Protein AF-A0A3D5D807-F1 (afdb_monomer_lite)

Radius of gyration: 36.49 Å; chains: 1; bounding box: 75×70×123 Å

Structure (mmCIF, N/CA/C/O backbone):
data_AF-A0A3D5D807-F1
#
_entry.id   AF-A0A3D5D807-F1
#
loop_
_atom_site.group_PDB
_atom_site.id
_atom_site.type_symbol
_atom_site.label_atom_id
_atom_site.label_alt_id
_atom_site.label_comp_id
_atom_site.label_asym_id
_atom_site.label_entity_id
_atom_site.label_seq_id
_atom_site.pdbx_PDB_ins_code
_atom_site.Cartn_x
_atom_site.Cartn_y
_atom_site.Cartn_z
_atom_site.occupancy
_atom_site.B_iso_or_equiv
_atom_site.auth_seq_id
_atom_site.auth_comp_id
_atom_site.auth_asym_id
_atom_site.auth_atom_id
_atom_site.pdbx_PDB_model_num
ATOM 1 N N . MET A 1 1 ? 38.277 -20.143 82.913 1.00 59.22 1 MET A N 1
ATOM 2 C CA . MET A 1 1 ? 37.579 -19.064 83.654 1.00 59.22 1 MET A CA 1
ATOM 3 C C . MET A 1 1 ? 37.241 -17.858 82.780 1.00 59.22 1 MET A C 1
ATOM 5 O O . MET A 1 1 ? 36.087 -17.458 82.806 1.00 59.22 1 MET A O 1
ATOM 9 N N . VAL A 1 2 ? 38.166 -17.312 81.976 1.00 61.47 2 VAL A N 1
ATOM 10 C CA . VAL A 1 2 ? 37.894 -16.142 81.104 1.00 61.47 2 VAL A CA 1
ATOM 11 C C . VAL A 1 2 ? 36.736 -16.389 80.119 1.00 61.47 2 VAL A C 1
ATOM 13 O O . VAL A 1 2 ? 35.826 -15.571 80.038 1.00 61.47 2 VAL A O 1
ATOM 16 N N . ASP A 1 3 ? 36.668 -17.564 79.486 1.00 59.72 3 ASP A N 1
ATOM 17 C CA . ASP A 1 3 ? 35.564 -17.912 78.568 1.00 59.72 3 ASP A CA 1
ATOM 18 C C . ASP A 1 3 ? 34.206 -18.128 79.255 1.00 59.72 3 ASP A C 1
ATOM 20 O O . ASP A 1 3 ? 33.151 -17.968 78.638 1.00 59.72 3 ASP A O 1
ATOM 24 N N . GLN A 1 4 ? 34.205 -18.494 80.540 1.00 61.53 4 GLN A N 1
ATOM 25 C CA . GLN A 1 4 ? 32.978 -18.648 81.327 1.00 61.53 4 GLN A CA 1
ATOM 26 C C . GLN A 1 4 ? 32.452 -17.282 81.792 1.00 61.53 4 GLN A C 1
ATOM 28 O O . GLN A 1 4 ? 31.247 -17.052 81.723 1.00 61.53 4 GLN A O 1
ATOM 33 N N . LEU A 1 5 ? 33.339 -16.347 82.155 1.00 61.09 5 LEU A N 1
ATOM 34 C CA . LEU A 1 5 ? 32.983 -14.970 82.521 1.00 61.09 5 LEU A CA 1
ATOM 35 C C . LEU A 1 5 ? 32.511 -14.158 81.299 1.00 61.09 5 LEU A C 1
ATOM 37 O O . LEU A 1 5 ? 31.445 -13.548 81.339 1.00 61.09 5 LEU A O 1
ATOM 41 N N . ALA A 1 6 ? 33.212 -14.274 80.164 1.00 68.38 6 ALA A N 1
ATOM 42 C CA . ALA A 1 6 ? 32.811 -13.668 78.890 1.00 68.38 6 ALA A CA 1
ATOM 43 C C . ALA A 1 6 ? 31.464 -14.211 78.369 1.00 68.38 6 ALA A C 1
ATOM 45 O O . ALA A 1 6 ? 30.710 -13.512 77.690 1.00 68.38 6 ALA A O 1
ATOM 46 N N . ASN A 1 7 ? 31.120 -15.464 78.689 1.00 69.38 7 ASN A N 1
ATOM 47 C CA . ASN A 1 7 ? 29.797 -16.013 78.404 1.00 69.38 7 ASN A CA 1
ATOM 48 C C . ASN A 1 7 ? 28.706 -15.373 79.280 1.00 69.38 7 ASN A C 1
ATOM 50 O O . ASN A 1 7 ? 27.635 -15.044 78.766 1.00 69.38 7 ASN A O 1
ATOM 54 N N . VAL A 1 8 ? 28.951 -15.172 80.574 1.00 73.06 8 VAL A N 1
ATOM 55 C CA . VAL A 1 8 ? 27.989 -14.514 81.475 1.00 73.06 8 VAL A CA 1
ATOM 56 C C . VAL A 1 8 ? 27.764 -13.053 81.063 1.00 73.06 8 VAL A C 1
ATOM 58 O O . VAL A 1 8 ? 26.615 -12.633 80.937 1.00 73.06 8 VAL A O 1
ATOM 61 N N . GLU A 1 9 ? 28.820 -12.318 80.708 1.00 74.06 9 GLU A N 1
ATOM 62 C CA . GLU A 1 9 ? 28.721 -10.931 80.219 1.00 74.06 9 GLU A CA 1
ATOM 63 C C . GLU A 1 9 ? 27.966 -10.799 78.880 1.00 74.06 9 GLU A C 1
ATOM 65 O O . GLU A 1 9 ? 27.368 -9.763 78.594 1.00 74.06 9 GLU A O 1
ATOM 70 N N . ARG A 1 10 ? 27.902 -11.867 78.069 1.00 79.50 10 ARG A N 1
ATOM 71 C CA . ARG A 1 10 ? 27.111 -11.922 76.820 1.00 79.50 10 ARG A CA 1
ATOM 72 C C . ARG A 1 10 ? 25.642 -12.316 77.019 1.00 79.50 10 ARG A C 1
ATOM 74 O O . ARG A 1 10 ? 24.890 -12.363 76.041 1.00 79.50 10 ARG A O 1
ATOM 81 N N . ALA A 1 11 ? 25.193 -12.610 78.241 1.00 80.44 11 ALA A N 1
ATOM 82 C CA . ALA A 1 11 ? 23.796 -12.965 78.512 1.00 80.44 11 ALA A CA 1
ATOM 83 C C . ALA A 1 11 ? 22.773 -11.903 78.037 1.00 80.44 11 ALA A C 1
ATOM 85 O O . ALA A 1 11 ? 21.795 -12.296 77.392 1.00 80.44 11 ALA A O 1
ATOM 86 N N . PRO A 1 12 ? 22.996 -10.583 78.219 1.00 84.38 12 PRO A N 1
ATOM 87 C CA . PRO A 1 12 ? 22.093 -9.550 77.704 1.00 84.38 12 PRO A CA 1
ATOM 88 C C . PRO A 1 12 ? 22.012 -9.549 76.173 1.00 84.38 12 PRO A C 1
ATOM 90 O O . PRO A 1 12 ? 20.925 -9.440 75.612 1.00 84.38 12 PRO A O 1
ATOM 93 N N . GLN A 1 13 ? 23.141 -9.746 75.481 1.00 84.94 13 GLN A N 1
ATOM 94 C CA . GLN A 1 13 ? 23.175 -9.843 74.017 1.00 84.94 13 GLN A CA 1
ATOM 95 C C . GLN A 1 13 ? 22.409 -11.067 73.507 1.00 84.94 13 GLN A C 1
ATOM 97 O O . GLN A 1 13 ? 21.688 -10.977 72.515 1.00 84.94 13 GLN A O 1
ATOM 102 N N . ARG A 1 14 ? 22.529 -12.214 74.190 1.00 85.38 14 ARG A N 1
ATOM 103 C CA . ARG A 1 14 ? 21.743 -13.413 73.865 1.00 85.38 14 ARG A CA 1
ATOM 104 C C . ARG A 1 14 ? 20.249 -13.178 74.076 1.00 85.38 14 ARG A C 1
ATOM 106 O O . ARG A 1 14 ? 19.472 -13.527 73.192 1.00 85.38 14 ARG A O 1
ATOM 113 N N . ARG A 1 15 ? 19.859 -12.528 75.179 1.00 87.38 15 ARG A N 1
ATOM 114 C CA . ARG A 1 15 ? 18.462 -12.154 75.443 1.00 87.38 15 ARG A CA 1
ATOM 115 C C . ARG A 1 15 ? 17.911 -11.234 74.351 1.00 87.38 15 ARG A C 1
ATOM 117 O O . ARG A 1 15 ? 16.878 -11.549 73.774 1.00 87.38 15 ARG A O 1
ATOM 124 N N . MET A 1 16 ? 18.651 -10.187 73.979 1.00 91.31 16 MET A N 1
ATOM 125 C CA . MET A 1 16 ? 18.266 -9.282 72.888 1.00 91.31 16 MET A CA 1
ATOM 126 C C . MET A 1 16 ? 18.148 -9.996 71.534 1.00 91.31 16 MET A C 1
ATOM 128 O O . MET A 1 16 ? 17.241 -9.691 70.769 1.00 91.31 16 MET A O 1
ATOM 132 N N . ARG A 1 17 ? 19.011 -10.975 71.222 1.00 89.19 17 ARG A N 1
ATOM 133 C CA . ARG A 1 17 ? 18.881 -11.782 69.990 1.00 89.19 17 ARG A CA 1
ATOM 134 C C . ARG A 1 17 ? 17.621 -12.646 69.990 1.00 89.19 17 ARG A C 1
ATOM 136 O O . ARG A 1 17 ? 16.979 -12.773 68.950 1.00 89.19 17 ARG A O 1
ATOM 143 N N . VAL A 1 18 ? 17.260 -13.227 71.136 1.00 91.06 18 VAL A N 1
ATOM 144 C CA . VAL A 1 18 ? 16.007 -13.984 71.292 1.00 91.06 18 VAL A CA 1
ATOM 145 C C . VAL A 1 18 ? 14.799 -13.057 71.144 1.00 91.06 18 VAL A C 1
ATOM 147 O O . VAL A 1 18 ? 13.885 -13.379 70.390 1.00 91.06 18 VAL A O 1
ATOM 150 N N . GLU A 1 19 ? 14.819 -11.883 71.780 1.00 93.19 19 GLU A N 1
ATOM 151 C CA . GLU A 1 19 ? 13.776 -10.856 71.637 1.00 93.19 19 GLU A CA 1
ATOM 152 C C . GLU A 1 19 ? 13.653 -10.369 70.185 1.00 93.19 19 GLU A C 1
ATOM 154 O O . GLU A 1 19 ? 12.549 -10.288 69.653 1.00 93.19 19 GLU A O 1
ATOM 159 N N . GLN A 1 20 ? 14.771 -10.120 69.498 1.00 92.00 20 GLN A N 1
ATOM 160 C CA . GLN A 1 20 ? 14.786 -9.723 68.089 1.00 92.00 20 GLN A CA 1
ATOM 161 C C . GLN A 1 20 ? 14.207 -10.819 67.185 1.00 92.00 20 GLN A C 1
ATOM 163 O O . GLN A 1 20 ? 13.430 -10.520 66.276 1.00 92.00 20 GLN A O 1
ATOM 168 N N . ALA A 1 21 ? 14.554 -12.086 67.428 1.00 93.19 21 ALA A N 1
ATOM 169 C CA . ALA A 1 21 ? 13.979 -13.213 66.702 1.00 93.19 21 ALA A CA 1
ATOM 170 C C . ALA A 1 21 ? 12.464 -13.324 66.946 1.00 93.19 21 ALA A C 1
ATOM 172 O O . ALA A 1 21 ? 11.704 -13.571 66.008 1.00 93.19 21 ALA A O 1
ATOM 173 N N . ASP A 1 22 ? 12.010 -13.089 68.179 1.00 95.69 22 ASP A N 1
ATOM 174 C CA . ASP A 1 22 ? 10.591 -13.099 68.526 1.00 95.69 22 ASP A CA 1
ATOM 175 C C . ASP A 1 22 ? 9.813 -11.951 67.869 1.00 95.69 22 ASP A C 1
ATOM 177 O O . ASP A 1 22 ? 8.791 -12.181 67.217 1.00 95.69 22 ASP A O 1
ATOM 181 N N . LEU A 1 23 ? 10.344 -10.727 67.939 1.00 95.25 23 LEU A N 1
ATOM 182 C CA . LEU A 1 23 ? 9.797 -9.554 67.257 1.00 95.25 23 LEU A CA 1
ATOM 183 C C . LEU A 1 23 ? 9.766 -9.748 65.739 1.00 95.25 23 LEU A C 1
ATOM 185 O O . LEU A 1 23 ? 8.775 -9.393 65.104 1.00 95.25 23 LEU A O 1
ATOM 189 N N . LYS A 1 24 ? 10.794 -10.366 65.142 1.00 95.81 24 LYS A N 1
ATOM 190 C CA . LYS A 1 24 ? 10.815 -10.676 63.704 1.00 95.81 24 LYS A CA 1
ATOM 191 C C . LYS A 1 24 ? 9.720 -11.676 63.325 1.00 95.81 24 LYS A C 1
ATOM 193 O O . LYS A 1 24 ? 9.056 -11.480 62.305 1.00 95.81 24 LYS A O 1
ATOM 198 N N . ARG A 1 25 ? 9.485 -12.713 64.140 1.00 95.88 25 ARG A N 1
ATOM 199 C CA . ARG A 1 25 ? 8.376 -13.665 63.934 1.00 95.88 25 ARG A CA 1
ATOM 200 C C . ARG A 1 25 ? 7.017 -12.973 64.037 1.00 95.88 25 ARG A C 1
ATOM 202 O O . ARG A 1 25 ? 6.203 -13.131 63.131 1.00 95.88 25 ARG A O 1
ATOM 209 N N . LYS A 1 26 ? 6.805 -12.146 65.068 1.00 96.62 26 LYS A N 1
ATOM 210 C CA . LYS A 1 26 ? 5.585 -11.333 65.232 1.00 96.62 26 LYS A CA 1
ATOM 211 C C . LYS A 1 26 ? 5.360 -10.400 64.044 1.00 96.62 26 LYS A C 1
ATOM 213 O O . LYS A 1 26 ? 4.275 -10.388 63.477 1.00 96.62 26 LYS A O 1
ATOM 218 N N . ASN A 1 27 ? 6.394 -9.679 63.615 1.00 96.50 27 ASN A N 1
ATOM 219 C CA . ASN A 1 27 ? 6.306 -8.768 62.476 1.00 96.50 27 ASN A CA 1
ATOM 220 C C . ASN A 1 27 ? 5.980 -9.505 61.166 1.00 96.50 27 ASN A C 1
ATOM 222 O O . ASN A 1 27 ? 5.162 -9.041 60.375 1.00 96.50 27 ASN A O 1
ATOM 226 N N . THR A 1 28 ? 6.567 -10.688 60.958 1.00 97.38 28 THR A N 1
ATOM 227 C CA . THR A 1 28 ? 6.254 -11.548 59.804 1.00 97.38 28 THR A CA 1
ATOM 228 C C . THR A 1 28 ? 4.792 -12.004 59.839 1.00 97.38 28 THR A C 1
ATOM 230 O O . THR A 1 28 ? 4.095 -11.903 58.831 1.00 97.38 28 THR A O 1
ATOM 233 N N . ALA A 1 29 ? 4.299 -12.440 61.004 1.00 96.88 29 ALA A N 1
ATOM 234 C CA . ALA A 1 29 ? 2.905 -12.843 61.183 1.00 96.88 29 ALA A CA 1
ATOM 235 C C . ALA A 1 29 ? 1.929 -11.679 60.934 1.00 96.88 29 ALA A C 1
ATOM 237 O O . ALA A 1 29 ? 0.959 -11.846 60.196 1.00 96.88 29 ALA A O 1
ATOM 238 N N . TYR A 1 30 ? 2.210 -10.484 61.467 1.00 97.81 30 TYR A N 1
ATOM 239 C CA . TYR A 1 30 ? 1.391 -9.292 61.223 1.00 97.81 30 TYR A CA 1
ATOM 240 C C . TYR A 1 30 ? 1.432 -8.827 59.767 1.00 97.81 30 TYR A C 1
ATOM 242 O O . TYR A 1 30 ? 0.402 -8.425 59.232 1.00 97.81 30 TYR A O 1
ATOM 250 N N . THR A 1 31 ? 2.584 -8.922 59.098 1.00 97.69 31 THR A N 1
ATOM 251 C CA . THR A 1 31 ? 2.699 -8.599 57.667 1.00 97.69 31 THR A CA 1
ATOM 252 C C . THR A 1 31 ? 1.845 -9.546 56.826 1.00 97.69 31 THR A C 1
ATOM 254 O O . THR A 1 31 ? 1.119 -9.093 55.941 1.00 97.69 31 THR A O 1
ATOM 257 N N . ARG A 1 32 ? 1.860 -10.848 57.144 1.00 97.62 32 ARG A N 1
ATOM 258 C CA . ARG A 1 32 ? 0.996 -11.834 56.486 1.00 97.62 32 ARG A CA 1
ATOM 259 C C . ARG A 1 32 ? -0.482 -11.541 56.739 1.00 97.62 32 ARG A C 1
ATOM 261 O O . ARG A 1 32 ? -1.236 -11.440 55.781 1.00 97.62 32 ARG A O 1
ATOM 268 N N . LEU A 1 33 ? -0.881 -11.331 57.996 1.00 97.81 33 LEU A N 1
ATOM 269 C CA . LEU A 1 33 ? -2.266 -10.999 58.346 1.00 97.81 33 LEU A CA 1
ATOM 270 C C . LEU A 1 33 ? -2.748 -9.735 57.622 1.00 97.81 33 LEU A C 1
ATOM 272 O O . LEU A 1 33 ? -3.850 -9.717 57.088 1.00 97.81 33 LEU A O 1
ATOM 276 N N . LYS A 1 34 ? -1.911 -8.692 57.550 1.00 98.00 34 LYS A N 1
ATOM 277 C CA . LYS A 1 34 ? -2.218 -7.465 56.806 1.00 98.00 34 LYS A CA 1
ATOM 278 C C . LYS A 1 34 ? -2.458 -7.745 55.321 1.00 98.00 34 LYS A C 1
ATOM 280 O O . LYS A 1 34 ? -3.380 -7.174 54.748 1.00 98.00 34 LYS A O 1
ATOM 285 N N . SER A 1 35 ? -1.652 -8.611 54.706 1.00 98.06 35 SER A N 1
ATOM 286 C CA . SER A 1 35 ? -1.837 -9.011 53.307 1.00 98.06 35 SER A CA 1
ATOM 287 C C . SER A 1 35 ? -3.175 -9.722 53.095 1.00 98.06 35 SER A C 1
ATOM 289 O O . SER A 1 35 ? -3.922 -9.339 52.202 1.00 98.06 35 SER A O 1
ATOM 291 N N . GLU A 1 36 ? -3.506 -10.700 53.942 1.00 98.06 36 GLU A N 1
ATOM 292 C CA . GLU A 1 36 ? -4.776 -11.441 53.865 1.00 98.06 36 GLU A CA 1
ATOM 293 C C . GLU A 1 36 ? -5.985 -10.514 54.075 1.00 98.06 36 GLU A C 1
ATOM 295 O O . GLU A 1 36 ? -6.960 -10.573 53.329 1.00 98.06 36 GLU A O 1
ATOM 300 N N . LEU A 1 37 ? -5.906 -9.595 55.045 1.00 98.06 37 LEU A N 1
ATOM 301 C CA . LEU A 1 37 ? -6.958 -8.605 55.293 1.00 98.06 37 LEU A CA 1
ATOM 302 C C . LEU A 1 37 ? -7.127 -7.628 54.124 1.00 98.06 37 LEU A C 1
ATOM 304 O O . LEU A 1 37 ? -8.253 -7.238 53.824 1.00 98.06 37 LEU A O 1
ATOM 308 N N . ASN A 1 38 ? -6.044 -7.251 53.441 1.00 98.06 38 ASN A N 1
ATOM 309 C CA . ASN A 1 38 ? -6.130 -6.437 52.230 1.00 98.06 38 ASN A CA 1
ATOM 310 C C . ASN A 1 38 ? -6.801 -7.204 51.082 1.00 98.06 38 ASN A C 1
ATOM 312 O O . ASN A 1 38 ? -7.658 -6.636 50.410 1.00 98.06 38 ASN A O 1
ATOM 316 N N . THR A 1 39 ? -6.476 -8.486 50.889 1.00 97.81 39 THR A N 1
ATOM 317 C CA . THR A 1 39 ? -7.149 -9.347 49.899 1.00 97.81 39 THR A CA 1
ATOM 318 C C . THR A 1 39 ? -8.640 -9.490 50.206 1.00 97.81 39 THR A C 1
ATOM 320 O O . THR A 1 39 ? -9.478 -9.329 49.313 1.00 97.81 39 THR A O 1
ATOM 323 N N . LEU A 1 40 ? -8.989 -9.729 51.476 1.00 97.12 40 LEU A N 1
ATOM 324 C CA . LEU A 1 40 ? -10.378 -9.809 51.926 1.00 97.12 40 LEU A CA 1
ATOM 325 C C . LEU A 1 40 ? -11.113 -8.486 51.692 1.00 97.12 40 LEU A C 1
ATOM 327 O O . LEU A 1 40 ? -12.217 -8.493 51.155 1.00 97.12 40 LEU A O 1
ATOM 331 N N . LYS A 1 41 ? -10.492 -7.352 52.040 1.00 97.38 41 LYS A N 1
ATOM 332 C CA . LYS A 1 41 ? -11.055 -6.020 51.799 1.00 97.38 41 LYS A CA 1
ATOM 333 C C . LYS A 1 41 ? -11.329 -5.799 50.311 1.00 97.38 41 LYS A C 1
ATOM 335 O O . LYS A 1 41 ? -12.440 -5.423 49.967 1.00 97.38 41 LYS A O 1
ATOM 340 N N . SER A 1 42 ? -10.365 -6.068 49.429 1.00 96.44 42 SER A N 1
ATOM 341 C CA . SER A 1 42 ? -10.548 -5.913 47.977 1.00 96.44 42 SER A CA 1
ATOM 342 C C . SER A 1 42 ? -11.679 -6.793 47.432 1.00 96.44 42 SER A C 1
ATOM 344 O O . SER A 1 42 ? -12.464 -6.351 46.591 1.00 96.44 42 SER A O 1
ATOM 346 N N . SER A 1 43 ? -11.804 -8.019 47.948 1.00 95.25 43 SER A N 1
ATOM 347 C CA . SER A 1 43 ? -12.895 -8.933 47.585 1.00 95.25 43 SER A CA 1
ATOM 348 C C . SER A 1 43 ? -14.252 -8.404 48.061 1.00 95.25 43 SER A C 1
ATOM 350 O O . SER A 1 43 ? -15.220 -8.412 47.304 1.00 95.25 43 SER A O 1
ATOM 352 N N . ALA A 1 44 ? -14.319 -7.881 49.288 1.00 94.75 44 ALA A N 1
ATOM 353 C CA . ALA A 1 44 ? -15.530 -7.290 49.850 1.00 94.75 44 ALA A CA 1
ATOM 354 C C . ALA A 1 44 ? -15.962 -6.013 49.108 1.00 94.75 44 ALA A C 1
ATOM 356 O O . ALA A 1 44 ? -17.149 -5.846 48.843 1.00 94.75 44 ALA A O 1
ATOM 357 N N . GLU A 1 45 ? -15.023 -5.140 48.722 1.00 94.81 45 GLU A N 1
ATOM 358 C CA . GLU A 1 45 ? -15.329 -3.957 47.900 1.00 94.81 45 GLU A CA 1
ATOM 359 C C . GLU A 1 45 ? -15.862 -4.360 46.517 1.00 94.81 45 GLU A C 1
ATOM 361 O O . GLU A 1 45 ? -16.825 -3.769 46.031 1.00 94.81 45 GLU A O 1
ATOM 366 N N . THR A 1 46 ? -15.307 -5.418 45.914 1.00 90.44 46 THR A N 1
ATOM 367 C CA . THR A 1 46 ? -15.804 -5.958 44.636 1.00 90.44 46 THR A CA 1
ATOM 368 C C . THR A 1 46 ? -17.231 -6.494 44.771 1.00 90.44 46 THR A C 1
ATOM 370 O O . THR A 1 46 ? -18.091 -6.161 43.960 1.00 90.44 46 THR A O 1
ATOM 373 N N . LEU A 1 47 ? -17.508 -7.276 45.822 1.00 90.69 47 LEU A N 1
ATOM 374 C CA . LEU A 1 47 ? -18.837 -7.832 46.110 1.00 90.69 47 LEU A CA 1
ATOM 375 C C . LEU A 1 47 ? -19.870 -6.770 46.504 1.00 90.69 47 LEU A C 1
ATOM 377 O O . LEU A 1 47 ? -21.068 -7.014 46.406 1.00 90.69 47 LEU A O 1
ATOM 381 N N . LYS A 1 48 ? -19.435 -5.603 46.975 1.00 91.75 48 LYS A N 1
ATOM 382 C CA . LYS A 1 48 ? -20.326 -4.489 47.312 1.00 91.75 48 LYS A CA 1
ATOM 383 C C . LYS A 1 48 ? -20.763 -3.696 46.074 1.00 91.75 48 LYS A C 1
ATOM 385 O O . LYS A 1 48 ? -21.789 -3.021 46.124 1.00 91.75 48 LYS A O 1
ATOM 390 N N . GLY A 1 49 ? -20.001 -3.755 44.981 1.00 87.50 49 GLY A N 1
ATOM 391 C CA . GLY A 1 49 ? -20.324 -3.052 43.742 1.00 87.50 49 GLY A CA 1
ATOM 392 C C . GLY A 1 49 ? -21.602 -3.589 43.093 1.00 87.50 49 GLY A C 1
ATOM 393 O O . GLY A 1 49 ? -21.712 -4.784 42.834 1.00 87.50 49 GLY A O 1
ATOM 394 N N . THR A 1 50 ? -22.558 -2.711 42.779 1.00 84.06 50 THR A N 1
ATOM 395 C CA . THR A 1 50 ? -23.827 -3.098 42.130 1.00 84.06 50 THR A CA 1
ATOM 396 C C . THR A 1 50 ? -23.609 -3.706 40.744 1.00 84.06 50 THR A C 1
ATOM 398 O O . THR A 1 50 ? -24.270 -4.678 40.390 1.00 84.06 50 THR A O 1
ATOM 401 N N . SER A 1 51 ? -22.602 -3.225 40.007 1.00 82.88 51 SER A N 1
ATOM 402 C CA . SER A 1 51 ? -22.225 -3.738 38.684 1.00 82.88 51 SER A CA 1
ATOM 403 C C . SER A 1 51 ? -21.835 -5.218 38.687 1.00 82.88 51 SER A C 1
ATOM 405 O O . SER A 1 51 ? -21.993 -5.885 37.667 1.00 82.88 51 SER A O 1
ATOM 407 N N . PHE A 1 52 ? -21.372 -5.763 39.823 1.00 84.38 52 PHE A N 1
ATOM 408 C CA . PHE A 1 52 ? -21.072 -7.191 39.959 1.00 84.38 52 PHE A CA 1
ATOM 409 C C . PHE A 1 52 ? -22.320 -8.056 39.736 1.00 84.38 52 PHE A C 1
ATOM 411 O O . PHE A 1 52 ? -22.232 -9.093 39.081 1.00 84.38 52 PHE A O 1
ATOM 418 N N . TYR A 1 53 ? -23.474 -7.598 40.225 1.00 84.12 53 TYR A N 1
ATOM 419 C CA . TYR A 1 53 ? -24.762 -8.294 40.128 1.00 84.12 53 TYR A CA 1
ATOM 420 C C . TYR A 1 53 ? -25.520 -7.976 38.836 1.00 84.12 53 TYR A C 1
ATOM 422 O O . TYR A 1 53 ? -26.496 -8.640 38.501 1.00 84.12 53 TYR A O 1
ATOM 430 N N . GLU A 1 54 ? -25.062 -6.970 38.096 1.00 85.31 54 GLU A N 1
ATOM 431 C CA . GLU A 1 54 ? -25.637 -6.555 36.819 1.00 85.31 54 GLU A CA 1
ATOM 432 C C . GLU A 1 54 ? -24.829 -7.061 35.616 1.00 85.31 54 GL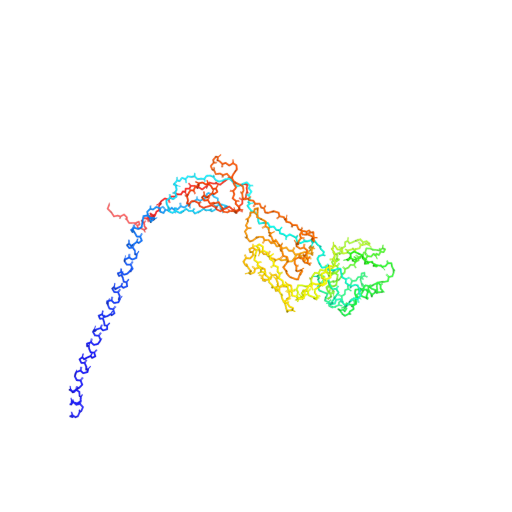U A C 1
ATOM 434 O O . GLU A 1 54 ? -25.163 -6.731 34.477 1.00 85.31 54 GLU A O 1
ATOM 439 N N . LYS A 1 55 ? -23.780 -7.866 35.848 1.00 85.44 55 LYS A N 1
ATOM 440 C CA . LYS A 1 55 ? -22.962 -8.478 34.794 1.00 85.44 55 LYS A CA 1
ATOM 441 C C . LYS A 1 55 ? -23.816 -9.239 33.784 1.00 85.44 55 LYS A C 1
ATOM 443 O O . LYS A 1 55 ? -24.846 -9.823 34.125 1.00 85.44 55 LYS A O 1
ATOM 448 N N . ARG A 1 56 ? -23.338 -9.243 32.541 1.00 85.25 56 ARG A N 1
ATOM 449 C CA . ARG A 1 56 ? -23.975 -9.896 31.405 1.00 85.25 56 ARG A CA 1
ATOM 450 C C . ARG A 1 56 ? -22.991 -10.815 30.680 1.00 85.25 56 ARG A C 1
ATOM 452 O O . ARG A 1 56 ? -21.813 -10.497 30.547 1.00 85.25 56 ARG A O 1
ATOM 459 N N . SER A 1 57 ? -23.488 -11.944 30.203 1.00 86.69 57 SER A N 1
ATOM 460 C CA . SER A 1 57 ? -22.855 -12.858 29.261 1.00 86.69 57 SER A CA 1
ATOM 461 C C . SER A 1 57 ? -23.553 -12.704 27.917 1.00 86.69 57 SER A C 1
ATOM 463 O O . SER A 1 57 ? -24.724 -12.344 27.873 1.00 86.69 57 SER A O 1
ATOM 465 N N . VAL A 1 58 ? -22.848 -12.935 26.815 1.00 86.81 58 VAL A N 1
ATOM 466 C CA . VAL A 1 58 ? -23.424 -12.798 25.474 1.00 86.81 58 VAL A CA 1
ATOM 467 C C . VAL A 1 58 ? -23.150 -14.058 24.674 1.00 86.81 58 VAL A C 1
ATOM 469 O O . VAL A 1 58 ? -22.052 -14.611 24.737 1.00 86.81 58 VAL A O 1
ATOM 472 N N . SER A 1 59 ? -24.140 -14.502 23.903 1.00 86.75 59 SER A N 1
ATOM 473 C CA . SER A 1 59 ? -23.985 -15.581 22.930 1.00 86.75 59 SER A CA 1
ATOM 474 C C . SER A 1 59 ? -24.393 -15.123 21.531 1.00 86.75 59 SER A C 1
ATOM 476 O O . SER A 1 59 ? -25.362 -14.382 21.358 1.00 86.75 59 SER A O 1
ATOM 478 N N . SER A 1 60 ? -23.654 -15.573 20.518 1.00 87.50 60 SER A N 1
ATOM 479 C CA . SER A 1 60 ? -23.970 -15.338 19.109 1.00 87.50 60 SER A CA 1
ATOM 480 C C . SER A 1 60 ? -24.218 -16.665 18.407 1.00 87.50 60 SER A C 1
ATOM 482 O O . SER A 1 60 ? -23.497 -17.638 18.622 1.00 87.50 60 SER A O 1
ATOM 484 N N . THR A 1 61 ? -25.223 -16.693 17.536 1.00 85.88 61 THR A N 1
ATOM 485 C CA . THR A 1 61 ? -25.527 -17.859 16.692 1.00 85.88 61 THR A CA 1
ATOM 486 C C . THR A 1 61 ? -24.558 -18.022 15.524 1.00 85.88 61 THR A C 1
ATOM 488 O O . THR A 1 61 ? -24.599 -19.049 14.854 1.00 85.88 61 THR A O 1
ATOM 491 N N . GLN A 1 62 ? -23.707 -17.025 15.261 1.00 84.12 62 GLN A N 1
ATOM 492 C CA . GLN A 1 62 ? -22.822 -17.001 14.103 1.00 84.12 62 GLN A CA 1
ATOM 493 C C . GLN A 1 62 ? -21.432 -16.468 14.449 1.00 84.12 62 GLN A C 1
ATOM 495 O O . GLN A 1 62 ? -21.289 -15.477 15.156 1.00 84.12 62 GLN A O 1
ATOM 500 N N . SER A 1 63 ? -20.393 -17.065 13.863 1.00 84.31 63 SER A N 1
ATOM 501 C CA . SER A 1 63 ? -18.993 -16.681 14.109 1.00 84.31 63 SER A CA 1
ATOM 502 C C . SER A 1 63 ? -18.579 -15.336 13.502 1.00 84.31 63 SER A C 1
ATOM 504 O O . SER A 1 63 ? -17.544 -14.794 13.878 1.00 84.31 63 SER A O 1
ATOM 506 N N . HIS A 1 64 ? -19.362 -14.796 12.564 1.00 84.44 64 HIS A N 1
ATOM 507 C CA . HIS A 1 64 ? -19.071 -13.522 11.898 1.00 84.44 64 HIS A CA 1
ATOM 508 C C . HIS A 1 64 ? -19.690 -12.300 12.593 1.00 84.44 64 HIS A C 1
ATOM 510 O O . HIS A 1 64 ? -19.504 -11.179 12.121 1.00 84.44 64 HIS A O 1
ATOM 516 N N . LEU A 1 65 ? -20.410 -12.513 13.701 1.00 89.06 65 LEU A N 1
ATOM 517 C CA . LEU A 1 65 ? -20.842 -11.469 14.624 1.00 89.06 65 LEU A CA 1
ATOM 518 C C . LEU A 1 65 ? -20.388 -11.832 16.035 1.00 89.06 65 LEU A C 1
ATOM 520 O O . LEU A 1 65 ? -20.859 -12.816 16.609 1.00 89.06 65 LEU A O 1
ATOM 524 N N . THR A 1 66 ? -19.510 -11.017 16.604 1.00 90.12 66 THR A N 1
ATOM 525 C CA . THR A 1 66 ? -19.132 -11.090 18.018 1.00 90.12 66 THR A CA 1
ATOM 526 C C . THR A 1 66 ? -19.791 -9.948 18.778 1.00 90.12 66 THR A C 1
ATOM 528 O O . THR A 1 66 ? -20.099 -8.909 18.198 1.00 90.12 66 THR A O 1
ATOM 531 N N . ALA A 1 67 ? -20.056 -10.140 20.068 1.00 90.75 67 ALA A N 1
ATOM 532 C CA . ALA A 1 67 ? -20.755 -9.147 20.869 1.00 90.75 67 ALA A CA 1
ATOM 533 C C . ALA A 1 67 ? -20.263 -9.134 22.319 1.00 90.75 67 ALA A C 1
ATOM 535 O O . ALA A 1 67 ? -19.842 -10.158 22.858 1.00 90.75 67 ALA A O 1
ATOM 536 N N . THR A 1 68 ? -20.345 -7.964 22.940 1.00 90.94 68 THR A N 1
ATOM 537 C CA . THR A 1 68 ? -20.024 -7.702 24.345 1.00 90.94 68 THR A CA 1
ATOM 538 C C . THR A 1 68 ? -21.153 -6.899 24.973 1.00 90.94 68 THR A C 1
ATOM 540 O O . THR A 1 68 ? -21.761 -6.068 24.299 1.00 90.94 68 THR A O 1
ATOM 543 N N . ALA A 1 69 ? -21.420 -7.116 26.258 1.00 91.31 69 ALA A N 1
ATOM 544 C CA . ALA A 1 69 ? -22.432 -6.372 26.997 1.00 91.31 69 ALA A CA 1
ATOM 545 C C . ALA A 1 69 ? -21.860 -5.862 28.321 1.00 91.31 69 ALA A C 1
ATOM 547 O O . ALA A 1 69 ? -21.325 -6.642 29.113 1.00 91.31 69 ALA A O 1
ATOM 548 N N . ASP A 1 70 ? -22.012 -4.565 28.563 1.00 91.06 70 ASP A N 1
ATOM 549 C CA . ASP A 1 70 ? -21.688 -3.940 29.839 1.00 91.06 70 ASP A CA 1
ATOM 550 C C . ASP A 1 70 ? -22.698 -4.351 30.922 1.00 91.06 70 ASP A C 1
ATOM 552 O O . ASP A 1 70 ? -23.818 -4.803 30.637 1.00 91.06 70 ASP A O 1
ATOM 556 N N . SER A 1 71 ? -22.323 -4.164 32.191 1.00 87.75 71 SER A N 1
ATOM 557 C CA . SER A 1 71 ? -23.244 -4.364 33.311 1.00 87.75 71 SER A CA 1
ATOM 558 C C . SER A 1 71 ? -24.477 -3.470 33.163 1.00 87.75 71 SER A C 1
ATOM 560 O O . SER A 1 71 ? -24.343 -2.275 32.908 1.00 87.75 71 SER A O 1
ATOM 562 N N . GLY A 1 72 ? -25.665 -4.046 33.335 1.00 85.69 72 GLY A N 1
ATOM 563 C CA . GLY A 1 72 ? -26.930 -3.314 33.233 1.00 85.69 72 GLY A CA 1
ATOM 564 C C . GLY A 1 72 ? -27.500 -3.216 31.815 1.00 85.69 72 GLY A C 1
ATOM 565 O O . GLY A 1 72 ? -28.604 -2.699 31.656 1.00 85.69 72 GLY A O 1
ATOM 566 N N . THR A 1 73 ? -26.820 -3.763 30.797 1.00 90.81 73 THR A N 1
ATOM 567 C CA . THR A 1 73 ? -27.382 -3.901 29.440 1.00 90.81 73 THR A CA 1
ATOM 568 C C . THR A 1 73 ? -28.714 -4.654 29.490 1.00 90.81 73 THR A C 1
ATOM 570 O O . THR A 1 73 ? -28.846 -5.663 30.195 1.00 90.81 73 THR A O 1
ATOM 573 N N . SER A 1 74 ? -29.712 -4.181 28.742 1.00 88.00 74 SER A N 1
ATOM 574 C CA . SER A 1 74 ? -31.038 -4.802 28.693 1.00 88.00 74 SER A CA 1
ATOM 575 C C . SER A 1 74 ? -30.969 -6.245 28.190 1.00 88.00 74 SER A C 1
ATOM 577 O O . SER A 1 74 ? -30.392 -6.523 27.135 1.00 88.00 74 SER A O 1
ATOM 579 N N . ASN A 1 75 ? -31.592 -7.161 28.931 1.00 87.62 75 ASN A N 1
ATOM 580 C CA . ASN A 1 75 ? -31.690 -8.565 28.548 1.00 87.62 75 ASN A CA 1
ATOM 581 C C . ASN A 1 75 ? -32.586 -8.710 27.316 1.00 87.62 75 ASN A C 1
ATOM 583 O O . ASN A 1 75 ? -33.629 -8.063 27.215 1.00 87.62 75 ASN A O 1
ATOM 587 N N . GLY A 1 76 ? -32.209 -9.611 26.417 1.00 86.19 76 GLY A N 1
ATOM 588 C CA . GLY A 1 76 ? -33.031 -9.939 25.265 1.00 86.19 76 GLY A CA 1
ATOM 589 C C . GLY A 1 76 ? -32.251 -10.593 24.141 1.00 86.19 76 GLY A C 1
ATOM 590 O O . GLY A 1 76 ? -31.028 -10.749 24.201 1.00 86.19 76 GLY A O 1
ATOM 591 N N . ASP A 1 77 ? -33.014 -10.941 23.114 1.00 89.94 77 ASP A N 1
ATOM 592 C CA . ASP A 1 77 ? -32.513 -11.426 21.842 1.00 89.94 77 ASP A CA 1
ATOM 593 C C . ASP A 1 77 ? -32.454 -10.252 20.871 1.00 89.94 77 ASP A C 1
ATOM 595 O O . ASP A 1 77 ? -33.461 -9.578 20.647 1.00 89.94 77 ASP A O 1
ATOM 599 N N . TYR A 1 78 ? -31.296 -10.044 20.252 1.00 90.56 78 TYR A N 1
ATOM 600 C CA . TYR A 1 78 ? -31.109 -8.977 19.275 1.00 90.56 78 TYR A CA 1
ATOM 601 C C . TYR A 1 78 ? -30.742 -9.586 17.925 1.00 90.56 78 TYR A C 1
ATOM 603 O O . TYR A 1 78 ? -29.752 -10.313 17.795 1.00 90.56 78 TYR A O 1
ATOM 611 N N . ARG A 1 79 ? -31.558 -9.328 16.901 1.00 90.81 79 ARG A N 1
ATOM 612 C CA . ARG A 1 79 ? -31.304 -9.819 15.541 1.00 90.81 79 ARG A CA 1
ATOM 613 C C . ARG A 1 79 ? -30.552 -8.761 14.753 1.00 90.81 79 ARG A C 1
ATOM 615 O O . ARG A 1 79 ? -31.073 -7.673 14.560 1.00 90.81 79 ARG A O 1
ATOM 622 N N . PHE A 1 80 ? -29.377 -9.102 14.250 1.00 91.06 80 PHE A N 1
ATOM 623 C CA . PHE A 1 80 ? -28.587 -8.225 13.401 1.00 91.06 80 PHE A CA 1
ATOM 624 C C . PHE A 1 80 ? -28.555 -8.772 11.975 1.00 91.06 80 PHE A C 1
ATOM 626 O O . PHE A 1 80 ? -28.300 -9.955 11.745 1.00 91.06 80 PHE A O 1
ATOM 633 N N . GLU A 1 81 ? -28.799 -7.907 11.002 1.00 91.06 81 GLU A N 1
ATOM 634 C CA . GLU A 1 81 ? -28.613 -8.230 9.588 1.00 91.06 81 GLU A CA 1
ATOM 635 C C . GLU A 1 81 ? -27.598 -7.259 9.001 1.00 91.06 81 GLU A C 1
ATOM 637 O O . GLU A 1 81 ? -27.810 -6.053 9.045 1.00 91.06 81 GLU A O 1
ATOM 642 N N . VAL A 1 82 ? -26.479 -7.772 8.491 1.00 92.62 82 VAL A N 1
ATOM 643 C CA . VAL A 1 82 ? -25.394 -6.936 7.960 1.00 92.62 82 VAL A CA 1
ATOM 6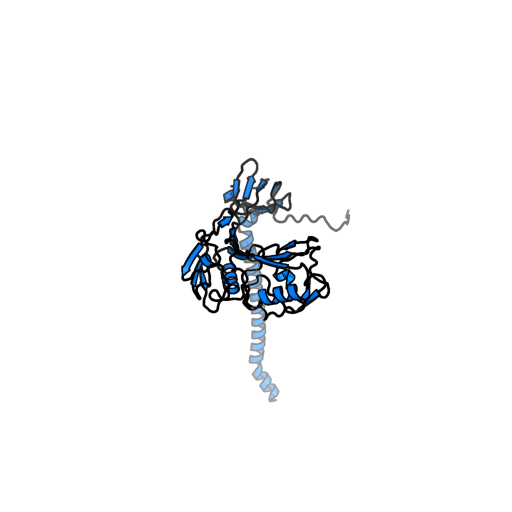44 C C . VAL A 1 82 ? -25.457 -6.940 6.438 1.00 92.62 82 VAL A C 1
ATOM 646 O O . VAL A 1 82 ? -25.207 -7.966 5.800 1.00 92.62 82 VAL A O 1
ATOM 649 N N . TYR A 1 83 ? -25.766 -5.786 5.851 1.00 92.31 83 TYR A N 1
ATOM 650 C CA . TYR A 1 83 ? -25.893 -5.616 4.402 1.00 92.31 83 TYR A CA 1
ATOM 651 C C . TYR A 1 83 ? -24.563 -5.254 3.740 1.00 92.31 83 TYR A C 1
ATOM 653 O O . TYR A 1 83 ? -24.275 -5.712 2.637 1.00 92.31 83 TYR A O 1
ATOM 661 N N . GLN A 1 84 ? -23.736 -4.457 4.417 1.00 93.50 84 GLN A N 1
ATOM 662 C CA . GLN A 1 84 ? -22.444 -3.996 3.913 1.00 93.50 84 GLN A CA 1
ATOM 663 C C . GLN A 1 84 ? -21.495 -3.760 5.085 1.00 93.50 84 GLN A C 1
ATOM 665 O O . GLN A 1 84 ? -21.906 -3.131 6.051 1.00 93.50 84 GLN A O 1
ATOM 670 N N . LEU A 1 85 ? -20.242 -4.213 4.979 1.00 95.69 85 LEU A N 1
ATOM 671 C CA . LEU A 1 85 ? -19.187 -3.878 5.940 1.00 95.69 85 LEU A CA 1
ATOM 672 C C . LEU A 1 85 ? -18.645 -2.468 5.712 1.00 95.69 85 LEU A C 1
ATOM 674 O O . LEU A 1 85 ? -18.569 -1.999 4.572 1.00 95.69 85 LEU A O 1
ATOM 678 N N . ALA A 1 86 ? -18.203 -1.839 6.795 1.00 96.56 86 ALA A N 1
ATOM 679 C CA . ALA A 1 86 ? -17.416 -0.631 6.708 1.00 96.56 86 ALA A CA 1
ATOM 680 C C . ALA A 1 86 ? -16.051 -0.922 6.068 1.00 96.56 86 ALA A C 1
ATOM 682 O O . ALA A 1 86 ? -15.437 -1.965 6.311 1.00 96.56 86 ALA A O 1
ATOM 683 N N . THR A 1 87 ? -15.560 0.016 5.261 1.00 96.88 87 THR A N 1
ATOM 684 C CA . THR A 1 87 ? -14.229 -0.045 4.643 1.00 96.88 87 THR A CA 1
ATOM 685 C C . THR A 1 87 ? -13.515 1.283 4.819 1.00 96.88 87 THR A C 1
ATOM 687 O O . THR A 1 87 ? -14.150 2.331 4.719 1.00 96.88 87 THR A O 1
ATOM 690 N N . ALA A 1 88 ? -12.201 1.254 5.030 1.00 97.62 88 ALA A N 1
ATOM 691 C CA . ALA A 1 88 ? -11.388 2.463 5.118 1.00 97.62 88 ALA A CA 1
ATOM 692 C C . ALA A 1 88 ? -11.311 3.214 3.779 1.00 97.62 88 ALA A C 1
ATOM 694 O O . ALA A 1 88 ? -11.236 2.599 2.709 1.00 97.62 88 ALA A O 1
ATOM 695 N N . ALA A 1 89 ? -11.295 4.544 3.853 1.00 97.56 89 ALA A N 1
ATOM 696 C CA . ALA A 1 89 ? -11.024 5.406 2.710 1.00 97.56 89 ALA A CA 1
ATOM 697 C C . ALA A 1 89 ? -9.545 5.380 2.315 1.00 97.56 89 ALA A C 1
ATOM 699 O O . ALA A 1 89 ? -8.667 5.092 3.136 1.00 97.56 89 ALA A O 1
ATOM 700 N N . LYS A 1 90 ? -9.276 5.701 1.048 1.00 98.19 90 LYS A N 1
ATOM 701 C CA . LYS A 1 90 ? -7.930 5.713 0.480 1.00 98.19 90 LYS A CA 1
ATOM 702 C C . LYS A 1 90 ? -7.693 6.958 -0.360 1.00 98.19 90 LYS A C 1
ATOM 704 O O . LYS A 1 90 ? -8.442 7.186 -1.305 1.00 98.19 90 LYS A O 1
ATOM 709 N N . GLN A 1 91 ? -6.628 7.699 -0.077 1.00 98.50 91 GLN A N 1
ATOM 710 C CA . GLN A 1 91 ? -6.113 8.715 -0.986 1.00 98.50 91 GLN A CA 1
ATOM 711 C C . GLN A 1 91 ? -5.103 8.057 -1.915 1.00 98.50 91 GLN A C 1
ATOM 713 O O . GLN A 1 91 ? -4.043 7.610 -1.478 1.00 98.50 91 GLN A O 1
ATOM 718 N N . MET A 1 92 ? -5.449 7.968 -3.192 1.00 98.00 92 MET A N 1
ATOM 719 C CA . MET A 1 92 ? -4.588 7.421 -4.229 1.00 98.00 92 MET A CA 1
ATOM 720 C C . MET A 1 92 ? -3.849 8.566 -4.903 1.00 98.00 92 MET A C 1
ATOM 722 O O . MET A 1 92 ? -4.488 9.465 -5.449 1.00 98.00 92 MET A O 1
ATOM 726 N N . GLY A 1 93 ? -2.521 8.508 -4.905 1.00 97.75 93 GLY A N 1
ATOM 727 C CA . GLY A 1 93 ? -1.726 9.346 -5.785 1.00 97.75 93 GLY A CA 1
ATOM 728 C C . GLY A 1 93 ? -1.992 8.988 -7.245 1.00 97.75 93 GLY A C 1
ATOM 729 O O . GLY A 1 93 ? -2.435 7.872 -7.556 1.00 97.75 93 GLY A O 1
ATOM 730 N N . ASN A 1 94 ? -1.743 9.932 -8.148 1.00 96.31 94 ASN A N 1
ATOM 731 C CA . ASN A 1 94 ? -1.806 9.633 -9.573 1.00 96.31 94 ASN A CA 1
ATOM 732 C C . ASN A 1 94 ? -0.729 8.600 -9.961 1.00 96.31 94 ASN A C 1
ATOM 734 O O . ASN A 1 94 ? 0.310 8.504 -9.307 1.00 96.31 94 ASN A O 1
ATOM 738 N N . SER A 1 95 ? -0.980 7.836 -11.024 1.00 93.44 95 SER A N 1
ATOM 739 C CA . SER A 1 95 ? 0.012 6.909 -11.573 1.00 93.44 95 SER A CA 1
ATOM 740 C C . SER A 1 95 ? 1.200 7.648 -12.186 1.00 93.44 95 SER A C 1
ATOM 742 O O . SER A 1 95 ? 1.154 8.863 -12.425 1.00 93.44 95 SER A O 1
ATOM 744 N N . ASP A 1 96 ? 2.234 6.880 -12.521 1.00 92.69 96 ASP A N 1
ATOM 745 C CA . ASP A 1 96 ? 3.444 7.373 -13.178 1.00 92.69 96 ASP A CA 1
ATOM 746 C C . ASP A 1 96 ? 4.153 8.439 -12.335 1.00 92.69 96 ASP A C 1
ATOM 748 O O . ASP A 1 96 ? 4.538 9.504 -12.838 1.00 92.69 96 ASP A O 1
ATOM 752 N N . VAL A 1 97 ? 4.209 8.214 -11.020 1.00 95.38 97 VAL A N 1
ATOM 753 C CA . VAL A 1 97 ? 4.876 9.135 -10.099 1.00 95.38 97 VAL A CA 1
ATOM 754 C C . VAL A 1 97 ? 6.391 9.105 -10.299 1.00 95.38 97 VAL A C 1
ATOM 756 O O . VAL A 1 97 ? 7.025 10.159 -10.220 1.00 95.38 97 VAL A O 1
ATOM 759 N N . GLY A 1 98 ? 6.952 7.942 -10.645 1.00 94.50 98 GLY A N 1
ATOM 760 C CA . GLY A 1 98 ? 8.330 7.798 -11.088 1.00 94.50 98 GLY A CA 1
ATOM 761 C C . GLY A 1 98 ? 8.508 8.171 -12.556 1.00 94.50 98 GLY A C 1
ATOM 762 O O . GLY A 1 98 ? 7.702 7.838 -13.425 1.00 94.50 98 GLY A O 1
ATOM 763 N N . ALA A 1 99 ? 9.604 8.868 -12.835 1.00 94.12 99 ALA A N 1
ATOM 764 C CA . ALA A 1 99 ? 9.992 9.257 -14.174 1.00 94.12 99 ALA A CA 1
ATOM 765 C C . ALA A 1 99 ? 10.264 8.025 -15.044 1.00 94.12 99 ALA A C 1
ATOM 767 O O . ALA A 1 99 ? 10.676 6.963 -14.568 1.00 94.12 99 ALA A O 1
ATOM 768 N N . ALA A 1 100 ? 10.089 8.208 -16.352 1.00 94.88 100 ALA A N 1
ATOM 769 C CA . ALA A 1 100 ? 10.472 7.213 -17.341 1.00 94.88 100 ALA A CA 1
ATOM 770 C C . ALA A 1 100 ? 11.958 6.848 -17.224 1.00 94.88 100 ALA A C 1
ATOM 772 O O . ALA A 1 100 ? 12.794 7.688 -16.872 1.00 94.88 100 ALA A O 1
ATOM 773 N N . VAL A 1 101 ? 12.293 5.615 -17.603 1.00 95.50 101 VAL A N 1
ATOM 774 C CA . VAL A 1 101 ? 13.676 5.147 -17.621 1.00 95.50 101 VAL A CA 1
ATOM 775 C C . VAL A 1 101 ? 14.519 6.035 -18.530 1.00 95.50 101 VAL A C 1
ATOM 777 O O . VAL A 1 101 ? 14.209 6.242 -19.708 1.00 95.50 101 VAL A O 1
ATOM 780 N N . SER A 1 102 ? 15.646 6.506 -18.003 1.00 95.19 102 SER A N 1
ATOM 781 C CA . SER A 1 102 ? 16.664 7.170 -18.808 1.00 95.19 102 SER A CA 1
ATOM 782 C C . SER A 1 102 ? 17.314 6.162 -19.751 1.00 95.19 102 SER A C 1
ATOM 784 O O . SER A 1 102 ? 17.962 5.204 -19.329 1.00 95.19 102 SER A O 1
ATOM 786 N N . THR A 1 103 ? 17.180 6.379 -21.059 1.00 96.81 103 THR A N 1
ATOM 787 C CA . THR A 1 103 ? 17.727 5.449 -22.056 1.00 96.81 103 THR A CA 1
ATOM 788 C C . THR A 1 103 ? 19.243 5.563 -22.225 1.00 96.81 103 THR A C 1
ATOM 790 O O . THR A 1 103 ? 19.846 4.691 -22.857 1.00 96.81 103 THR A O 1
ATOM 793 N N . SER A 1 104 ? 19.856 6.623 -21.687 1.00 96.81 104 SER A N 1
ATOM 794 C CA . SER A 1 104 ? 21.280 6.947 -21.830 1.00 96.81 104 SER A CA 1
ATOM 795 C C . SER A 1 104 ? 22.079 6.870 -20.528 1.00 96.81 104 SER A C 1
ATOM 797 O O . SER A 1 104 ? 23.301 6.766 -20.593 1.00 96.81 104 SER A O 1
ATOM 799 N N . ALA A 1 105 ? 21.431 6.935 -19.359 1.00 96.31 105 ALA A N 1
ATOM 800 C CA . ALA A 1 105 ? 22.104 6.714 -18.078 1.00 96.31 105 ALA A CA 1
ATOM 801 C C . ALA A 1 105 ? 22.482 5.236 -17.903 1.00 96.31 105 ALA A C 1
ATOM 803 O O . ALA A 1 105 ? 21.924 4.365 -18.574 1.00 96.31 105 ALA A O 1
ATOM 804 N N . ALA A 1 106 ? 23.415 4.959 -16.991 1.00 97.44 106 ALA A N 1
ATOM 805 C CA . ALA A 1 106 ? 23.755 3.594 -16.606 1.00 97.44 106 ALA A CA 1
ATOM 806 C C . ALA A 1 106 ? 22.511 2.868 -16.067 1.00 97.44 106 ALA A C 1
ATOM 808 O O . ALA A 1 106 ? 21.737 3.461 -15.320 1.00 97.44 106 ALA A O 1
ATOM 809 N N . LEU A 1 107 ? 22.324 1.588 -16.396 1.00 97.12 107 LEU A N 1
ATOM 810 C CA . LEU A 1 107 ? 21.178 0.786 -15.949 1.00 97.12 107 LEU A CA 1
ATOM 811 C C . LEU A 1 107 ? 21.022 0.793 -14.418 1.00 97.12 107 LEU A C 1
ATOM 813 O O . LEU A 1 107 ? 19.896 0.725 -13.931 1.00 97.12 107 LEU A O 1
ATOM 817 N N . SER A 1 108 ? 22.123 0.919 -13.665 1.00 94.44 108 SER A N 1
ATOM 818 C CA . SER A 1 108 ? 22.107 1.055 -12.200 1.00 94.44 108 SER A CA 1
ATOM 819 C C . SER A 1 108 ? 21.473 2.347 -11.679 1.00 94.44 108 SER A C 1
ATOM 821 O O . SER A 1 108 ? 21.102 2.390 -10.517 1.00 94.44 108 SER A O 1
ATOM 823 N N . SER A 1 109 ? 21.378 3.397 -12.497 1.00 92.56 109 SER A N 1
ATOM 824 C CA . SER A 1 109 ? 20.837 4.712 -12.119 1.00 92.56 109 SER A CA 1
ATOM 825 C C . SER A 1 109 ? 19.834 5.257 -13.140 1.00 92.56 109 SER A C 1
ATOM 827 O O . SER A 1 109 ? 19.518 6.444 -13.156 1.00 92.56 109 SER A O 1
ATOM 829 N N . ALA A 1 110 ? 19.316 4.393 -14.015 1.00 94.00 110 ALA A N 1
ATOM 830 C CA . ALA A 1 110 ? 18.407 4.781 -15.085 1.00 94.00 110 ALA A CA 1
ATOM 831 C C . ALA A 1 110 ? 16.948 4.945 -14.625 1.00 94.00 110 ALA A C 1
ATOM 833 O O . ALA A 1 110 ? 16.110 5.299 -15.447 1.00 94.00 110 ALA A O 1
ATOM 834 N N . GLY A 1 111 ? 16.639 4.704 -13.345 1.00 92.38 111 GLY A N 1
ATOM 835 C CA . GLY A 1 111 ? 15.292 4.872 -12.787 1.00 92.38 111 GLY A CA 1
ATOM 836 C C . GLY A 1 111 ? 14.342 3.702 -13.060 1.00 92.38 111 GLY A C 1
ATOM 837 O O . GLY A 1 111 ? 13.143 3.913 -13.209 1.00 92.38 111 GLY A O 1
ATOM 838 N N . PHE A 1 112 ? 14.854 2.471 -13.172 1.00 92.88 112 PHE A N 1
ATOM 839 C CA . PHE A 1 112 ? 14.001 1.284 -13.299 1.00 92.88 112 PHE A CA 1
ATOM 840 C C . PHE A 1 112 ? 13.236 1.006 -12.001 1.00 92.88 112 PHE A C 1
ATOM 842 O O . PHE A 1 112 ? 13.846 0.888 -10.943 1.00 92.88 112 PHE A O 1
ATOM 849 N N . ALA A 1 113 ? 11.932 0.731 -12.104 1.00 90.56 113 ALA A N 1
ATOM 850 C CA . ALA A 1 113 ? 11.115 0.267 -10.976 1.00 90.56 113 ALA A CA 1
ATOM 851 C C . ALA A 1 113 ? 11.611 -1.063 -10.378 1.00 90.56 113 ALA A C 1
ATOM 853 O O . ALA A 1 113 ? 11.326 -1.393 -9.229 1.00 90.56 113 ALA A O 1
ATOM 854 N N . ILE A 1 114 ? 12.301 -1.872 -11.186 1.00 91.06 114 ILE A N 1
ATOM 855 C CA . ILE A 1 114 ? 12.952 -3.111 -10.764 1.00 91.06 114 ILE A CA 1
ATOM 856 C C . ILE A 1 114 ? 14.447 -2.936 -11.044 1.00 91.06 114 ILE A C 1
ATOM 858 O O . ILE A 1 114 ? 14.824 -2.948 -12.219 1.00 91.06 114 ILE A O 1
ATOM 862 N N . PRO A 1 115 ? 15.301 -2.818 -10.010 1.00 92.31 115 PRO A N 1
ATOM 863 C CA . PRO A 1 115 ? 16.736 -2.643 -10.197 1.00 92.31 115 PRO A CA 1
ATOM 864 C C . PRO A 1 115 ? 17.330 -3.735 -11.088 1.00 92.31 115 PRO A C 1
ATOM 866 O O . PRO A 1 115 ? 17.082 -4.929 -10.877 1.00 92.31 115 PRO A O 1
ATOM 869 N N . VAL A 1 116 ? 18.109 -3.336 -12.093 1.00 96.50 116 VAL A N 1
ATOM 870 C CA . VAL A 1 116 ? 18.730 -4.277 -13.031 1.00 96.50 116 VAL A CA 1
ATOM 871 C C . VAL A 1 116 ? 19.919 -4.972 -12.366 1.00 96.50 116 VAL A C 1
ATOM 873 O O . VAL A 1 116 ? 20.787 -4.322 -11.790 1.00 96.50 116 VAL A O 1
ATOM 876 N N . THR A 1 117 ? 19.998 -6.296 -12.484 1.00 97.69 117 THR A N 1
ATOM 877 C CA . THR A 1 117 ? 21.156 -7.092 -12.068 1.00 97.69 117 THR A CA 1
ATOM 878 C C . THR A 1 117 ? 22.018 -7.443 -13.273 1.00 97.69 117 THR A C 1
ATOM 880 O O . THR A 1 117 ? 21.508 -7.835 -14.328 1.00 97.69 117 THR A O 1
ATOM 883 N N . ALA A 1 118 ? 23.337 -7.334 -13.116 1.00 98.38 118 ALA A N 1
ATOM 884 C CA . ALA A 1 118 ? 24.284 -7.774 -14.134 1.00 98.38 118 ALA A CA 1
ATOM 885 C C . ALA A 1 118 ? 24.183 -9.291 -14.372 1.00 98.38 118 ALA A C 1
ATOM 887 O O . ALA A 1 118 ? 23.701 -10.038 -13.518 1.00 98.38 118 ALA A O 1
ATOM 888 N N . GLY A 1 119 ? 24.649 -9.746 -15.532 1.00 98.44 119 GLY A N 1
ATOM 889 C CA . GLY A 1 119 ? 24.655 -11.160 -15.899 1.00 98.44 119 GLY A CA 1
ATOM 890 C C . GLY A 1 119 ? 24.450 -11.339 -17.393 1.00 98.44 119 GLY A C 1
ATOM 891 O O . GLY A 1 119 ? 24.951 -10.558 -18.195 1.00 98.44 119 GLY A O 1
ATOM 892 N N . THR A 1 120 ? 23.691 -12.355 -17.772 1.00 98.50 120 THR A N 1
ATOM 893 C CA . THR A 1 120 ? 23.364 -12.661 -19.165 1.00 98.50 120 THR A CA 1
ATOM 894 C C . THR A 1 120 ? 21.862 -12.738 -19.380 1.00 98.50 120 THR A C 1
ATOM 896 O O . THR A 1 120 ? 21.120 -13.160 -18.491 1.00 98.50 120 THR A O 1
ATOM 899 N N . VAL A 1 121 ? 21.437 -12.336 -20.574 1.00 98.50 121 VAL A N 1
ATOM 900 C CA . VAL A 1 121 ? 20.069 -12.467 -21.075 1.00 98.50 121 VAL A CA 1
ATOM 901 C C . VAL A 1 121 ? 20.088 -13.167 -22.427 1.00 98.50 121 VAL A C 1
ATOM 903 O O . VAL A 1 121 ? 20.983 -12.918 -23.236 1.00 98.50 121 VAL A O 1
ATOM 906 N N . THR A 1 122 ? 19.103 -14.022 -22.692 1.00 98.25 122 THR A N 1
ATOM 907 C CA . THR A 1 122 ? 18.965 -14.710 -23.978 1.00 98.25 122 THR A CA 1
ATOM 908 C C . THR A 1 122 ? 17.770 -14.167 -24.759 1.00 98.25 122 THR A C 1
ATOM 910 O O . THR A 1 122 ? 16.647 -14.134 -24.259 1.00 98.25 122 THR A O 1
ATOM 913 N N . VAL A 1 123 ? 17.995 -13.760 -26.010 1.00 97.94 123 VAL A N 1
ATOM 914 C CA . VAL A 1 123 ? 16.954 -13.308 -26.952 1.00 97.94 123 VAL A CA 1
ATOM 915 C C . VAL A 1 123 ? 17.182 -14.009 -28.286 1.00 97.94 123 VAL A C 1
ATOM 917 O O . VAL A 1 123 ? 18.311 -14.045 -28.770 1.00 97.94 123 VAL A O 1
ATOM 920 N N . GLN A 1 124 ? 16.145 -14.624 -28.863 1.00 97.00 124 GLN A N 1
ATOM 921 C CA . GLN A 1 124 ? 16.256 -15.429 -30.094 1.00 97.00 124 GLN A CA 1
ATOM 922 C C . GLN A 1 124 ? 17.398 -16.470 -30.042 1.00 97.00 124 GLN A C 1
ATOM 924 O O . GLN A 1 124 ? 18.132 -16.684 -31.006 1.00 97.00 124 GLN A O 1
ATOM 929 N N . GLY A 1 125 ? 17.590 -17.101 -28.876 1.00 96.31 125 GLY A N 1
ATOM 930 C CA . GLY A 1 125 ? 18.646 -18.097 -28.648 1.00 96.31 125 GLY A CA 1
ATOM 931 C C . GLY A 1 125 ? 20.075 -17.536 -28.602 1.00 96.31 125 GLY A C 1
ATOM 932 O O . GLY A 1 125 ? 21.028 -18.309 -28.516 1.00 96.31 125 GLY A O 1
ATOM 933 N N . LYS A 1 126 ? 20.250 -16.211 -28.655 1.00 98.12 126 LYS A N 1
ATOM 934 C CA . LYS A 1 126 ? 21.544 -15.532 -28.536 1.00 98.12 126 LYS A CA 1
ATOM 935 C C . LYS A 1 126 ? 21.696 -14.950 -27.142 1.00 98.12 126 LYS A C 1
ATOM 937 O O . LYS A 1 126 ? 20.852 -14.177 -26.696 1.00 98.12 126 LYS A O 1
ATOM 942 N N . GLN A 1 127 ? 22.777 -15.327 -26.470 1.00 98.00 127 GLN A N 1
ATOM 943 C CA . GLN A 1 127 ? 23.102 -14.818 -25.146 1.00 98.00 127 GLN A CA 1
ATOM 944 C C . GLN A 1 127 ? 23.890 -13.509 -25.254 1.00 98.00 127 GLN A C 1
ATOM 946 O O . GLN A 1 127 ? 24.836 -13.411 -26.035 1.00 98.00 127 GLN A O 1
ATOM 951 N N . VAL A 1 128 ? 23.502 -12.521 -24.453 1.00 98.50 128 VAL A N 1
ATOM 952 C CA . VAL A 1 128 ? 24.097 -11.183 -24.407 1.00 98.50 128 VAL A CA 1
ATOM 953 C C . VAL A 1 128 ? 24.392 -10.819 -22.960 1.00 98.50 128 VAL A C 1
ATOM 955 O O . VAL A 1 128 ? 23.572 -11.059 -22.072 1.00 98.50 128 VAL A O 1
ATOM 958 N N . THR A 1 129 ? 25.569 -10.251 -22.716 1.00 98.50 129 THR A N 1
ATOM 959 C CA . THR A 1 129 ? 25.953 -9.756 -21.393 1.00 98.50 129 THR A CA 1
ATOM 960 C C . THR A 1 129 ? 25.221 -8.455 -21.084 1.00 98.50 129 THR A C 1
ATOM 962 O O . THR A 1 129 ? 25.193 -7.538 -21.901 1.00 98.50 129 THR A O 1
ATOM 965 N N . VAL A 1 130 ? 24.664 -8.368 -19.881 1.00 98.69 130 VAL A N 1
ATOM 966 C CA . VAL A 1 130 ? 24.073 -7.162 -19.305 1.00 98.69 130 VAL A CA 1
ATOM 967 C C . VAL A 1 130 ? 25.038 -6.638 -18.248 1.00 98.69 130 VAL A C 1
ATOM 969 O O . VAL A 1 130 ? 25.230 -7.281 -17.213 1.00 98.69 130 VAL A O 1
ATOM 972 N N . SER A 1 131 ? 25.644 -5.477 -18.505 1.00 98.25 131 SER A N 1
ATOM 973 C CA . SER A 1 131 ? 26.390 -4.720 -17.498 1.00 98.25 131 SER A CA 1
ATOM 974 C C . SER A 1 131 ? 25.513 -3.611 -16.933 1.00 98.25 131 SER A C 1
ATOM 976 O O . SER A 1 131 ? 24.895 -2.868 -17.688 1.00 98.25 131 SER A O 1
ATOM 978 N N . THR A 1 132 ? 25.490 -3.441 -15.611 1.00 97.81 132 THR A N 1
ATOM 979 C CA . THR A 1 132 ? 24.733 -2.348 -14.981 1.00 97.81 132 THR A CA 1
ATOM 980 C C . THR A 1 132 ? 25.341 -0.967 -15.240 1.00 97.81 132 THR A C 1
ATOM 982 O O . THR A 1 132 ? 24.662 0.036 -15.043 1.00 97.81 132 THR A O 1
ATOM 985 N N . SER A 1 133 ? 26.594 -0.909 -15.707 1.00 98.00 133 SER A N 1
ATOM 986 C CA . SER A 1 133 ? 27.260 0.324 -16.141 1.00 98.00 133 SER A CA 1
ATOM 987 C C . SER A 1 133 ? 26.855 0.781 -17.544 1.00 98.00 133 SER A C 1
ATOM 989 O O . SER A 1 133 ? 27.099 1.933 -17.896 1.00 98.00 133 SER A O 1
ATOM 991 N N . ASP A 1 134 ? 26.300 -0.117 -18.361 1.00 98.38 134 ASP A N 1
ATOM 992 C CA . ASP A 1 134 ? 25.840 0.222 -19.708 1.00 98.38 134 ASP A CA 1
ATOM 993 C C . ASP A 1 134 ? 24.525 0.992 -19.640 1.00 98.38 134 ASP A C 1
ATOM 995 O O . ASP A 1 134 ? 23.835 0.961 -18.626 1.00 98.38 134 ASP A O 1
ATOM 999 N N . SER A 1 135 ? 24.156 1.668 -20.727 1.00 98.38 135 SER A N 1
ATOM 1000 C CA . SER A 1 135 ? 22.828 2.270 -20.857 1.00 98.38 135 SER A CA 1
ATOM 1001 C C . SER A 1 135 ? 21.812 1.290 -21.434 1.00 98.38 135 SER A C 1
ATOM 1003 O O . SER A 1 135 ? 22.187 0.345 -22.134 1.00 98.38 135 SER A O 1
ATOM 1005 N N . LEU A 1 136 ? 20.514 1.559 -21.240 1.00 98.38 136 LEU A N 1
ATOM 1006 C CA . LEU A 1 136 ? 19.456 0.791 -21.905 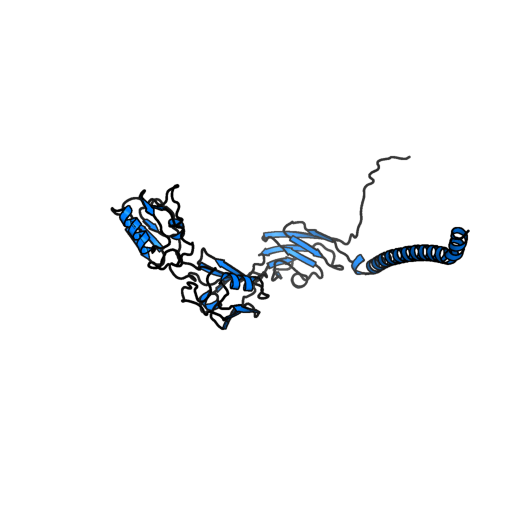1.00 98.38 136 LEU A CA 1
ATOM 1007 C C . LEU A 1 136 ? 19.659 0.773 -23.427 1.00 98.38 136 LEU A C 1
ATOM 1009 O O . LEU A 1 136 ? 19.563 -0.284 -24.047 1.00 98.38 136 LEU A O 1
ATOM 1013 N N . THR A 1 137 ? 20.010 1.913 -24.027 1.00 98.31 137 THR A N 1
ATOM 1014 C CA . THR A 1 137 ? 20.287 1.996 -25.469 1.00 98.31 137 THR A CA 1
ATOM 1015 C C . THR A 1 137 ? 21.448 1.086 -25.870 1.00 98.31 137 THR A C 1
ATOM 1017 O O . THR A 1 137 ? 21.337 0.355 -26.854 1.00 98.31 137 THR A O 1
ATOM 1020 N N . THR A 1 138 ? 22.538 1.084 -25.097 1.00 98.50 138 THR A N 1
ATOM 1021 C CA . THR A 1 138 ? 23.716 0.238 -25.346 1.00 98.50 138 THR A CA 1
ATOM 1022 C C . THR A 1 138 ? 23.357 -1.246 -25.275 1.00 98.50 138 THR A C 1
ATOM 1024 O O . THR A 1 138 ? 23.684 -2.002 -26.190 1.00 98.50 138 THR A O 1
ATOM 1027 N N . THR A 1 139 ? 22.643 -1.672 -24.230 1.00 98.50 139 THR A N 1
ATOM 1028 C CA . THR A 1 139 ? 22.262 -3.079 -24.044 1.00 98.50 139 THR A CA 1
ATOM 1029 C C . THR A 1 139 ? 21.276 -3.550 -25.116 1.00 98.50 139 THR A C 1
ATOM 1031 O O . THR A 1 139 ? 21.454 -4.632 -25.676 1.00 98.50 139 THR A O 1
ATOM 1034 N N . LEU A 1 140 ? 20.272 -2.741 -25.476 1.00 98.56 140 LEU A N 1
ATOM 1035 C CA . LEU A 1 140 ? 19.329 -3.083 -26.550 1.00 98.56 140 LEU A CA 1
ATOM 1036 C C . LEU A 1 140 ? 20.017 -3.166 -27.921 1.00 98.56 140 LEU A C 1
ATOM 1038 O O . LEU A 1 140 ? 19.745 -4.087 -28.694 1.00 98.56 140 LEU A O 1
ATOM 1042 N N . ALA A 1 141 ? 20.956 -2.260 -28.211 1.00 98.56 141 ALA A N 1
ATOM 1043 C CA . ALA A 1 141 ? 21.756 -2.309 -29.432 1.00 98.56 141 ALA A CA 1
ATOM 1044 C C . ALA A 1 141 ? 22.661 -3.553 -29.486 1.00 98.56 141 ALA A C 1
ATOM 1046 O O . ALA A 1 141 ? 22.800 -4.168 -30.549 1.00 98.56 141 ALA A O 1
ATOM 1047 N N . ALA A 1 142 ? 23.232 -3.967 -28.349 1.00 98.56 142 ALA A N 1
ATOM 1048 C CA . ALA A 1 142 ? 23.997 -5.207 -28.243 1.00 98.56 142 ALA A CA 1
ATOM 1049 C C . ALA A 1 142 ? 23.120 -6.439 -28.523 1.00 98.56 142 ALA A C 1
ATOM 1051 O O . ALA A 1 142 ? 23.536 -7.320 -29.276 1.00 98.56 142 ALA A O 1
ATOM 1052 N N . ILE A 1 143 ? 21.882 -6.465 -28.011 1.00 98.50 143 ILE A N 1
ATOM 1053 C CA . ILE A 1 143 ? 20.896 -7.514 -28.323 1.00 98.50 143 ILE A CA 1
ATOM 1054 C C . ILE A 1 143 ? 20.581 -7.543 -29.816 1.00 98.50 143 ILE A C 1
ATOM 1056 O O . ILE A 1 143 ? 20.726 -8.591 -30.446 1.00 98.50 143 ILE A O 1
ATOM 1060 N N . LYS A 1 144 ? 20.224 -6.397 -30.406 1.00 98.50 144 LYS A N 1
ATOM 1061 C CA . LYS A 1 144 ? 19.933 -6.306 -31.843 1.00 98.50 144 LYS A CA 1
ATOM 1062 C C . LYS A 1 144 ? 21.094 -6.811 -32.697 1.00 98.50 144 LYS A C 1
ATOM 1064 O O . LYS A 1 144 ? 20.880 -7.556 -33.647 1.00 98.50 144 LYS A O 1
ATOM 1069 N N . THR A 1 145 ? 22.321 -6.448 -32.330 1.00 98.50 145 THR A N 1
ATOM 1070 C CA . THR A 1 145 ? 23.537 -6.874 -33.035 1.00 98.50 145 THR A CA 1
ATOM 1071 C C . THR A 1 145 ? 23.787 -8.377 -32.895 1.00 98.50 145 THR A C 1
ATOM 1073 O O . THR A 1 145 ? 24.124 -9.031 -33.878 1.00 98.50 145 THR A O 1
ATOM 1076 N N . ALA A 1 146 ? 23.611 -8.938 -31.695 1.00 98.12 146 ALA A N 1
ATOM 1077 C CA . ALA A 1 146 ? 23.837 -10.359 -31.436 1.00 98.12 146 ALA A CA 1
ATOM 1078 C C . ALA A 1 146 ? 22.810 -11.264 -32.135 1.00 98.12 146 ALA A C 1
ATOM 1080 O O . ALA A 1 146 ? 23.165 -12.350 -32.601 1.00 98.12 146 ALA A O 1
ATOM 1081 N N . VAL A 1 147 ? 21.550 -10.820 -32.206 1.00 98.00 147 VAL A N 1
ATOM 1082 C CA . VAL A 1 147 ? 20.467 -11.535 -32.894 1.00 98.00 147 VAL A CA 1
ATOM 1083 C C . VAL A 1 147 ? 20.587 -11.392 -34.412 1.00 98.00 147 VAL A C 1
ATOM 1085 O O . VAL A 1 147 ? 20.608 -12.399 -35.121 1.00 98.00 147 VAL A O 1
ATOM 1088 N N . GLY A 1 148 ? 20.721 -10.160 -34.908 1.00 96.88 148 GLY A N 1
ATOM 1089 C CA . GLY A 1 148 ? 20.785 -9.851 -36.335 1.00 96.88 148 GLY A CA 1
ATOM 1090 C C . GLY A 1 148 ? 19.483 -10.142 -37.095 1.00 96.88 148 GLY A C 1
ATOM 1091 O O . GLY A 1 148 ? 18.409 -10.302 -36.517 1.00 96.88 148 GLY A O 1
ATOM 1092 N N . GLY A 1 149 ? 19.578 -10.209 -38.426 1.00 95.56 149 GLY A N 1
ATOM 1093 C CA . GLY A 1 149 ? 18.438 -10.525 -39.291 1.00 95.56 149 GLY A CA 1
ATOM 1094 C C . GLY A 1 149 ? 17.324 -9.477 -39.223 1.00 95.56 149 GLY A C 1
ATOM 1095 O O . GLY A 1 149 ? 17.586 -8.281 -39.329 1.00 95.56 149 GLY A O 1
ATOM 1096 N N . SER A 1 150 ? 16.081 -9.940 -39.087 1.00 96.81 150 SER A N 1
ATOM 1097 C CA . SER A 1 150 ? 14.876 -9.104 -39.000 1.00 96.81 150 SER A CA 1
ATOM 1098 C C . SER A 1 150 ? 14.536 -8.630 -37.585 1.00 96.81 150 SER A C 1
ATOM 1100 O O . SER A 1 150 ? 13.532 -7.938 -37.422 1.00 96.81 150 SER A O 1
ATOM 1102 N N . PHE A 1 151 ? 15.337 -8.988 -36.576 1.00 98.38 151 PHE A N 1
ATOM 1103 C CA . PHE A 1 151 ? 15.086 -8.564 -35.206 1.00 98.38 151 PHE A CA 1
ATOM 1104 C C . PHE A 1 151 ? 15.294 -7.054 -35.053 1.00 98.38 151 PHE A C 1
ATOM 1106 O O . PHE A 1 151 ? 16.326 -6.498 -35.442 1.00 98.38 151 PHE A O 1
ATOM 1113 N N . ASP A 1 152 ? 14.327 -6.397 -34.428 1.00 98.38 152 ASP A N 1
ATOM 1114 C CA . ASP A 1 152 ? 14.383 -4.978 -34.114 1.00 98.38 152 ASP A CA 1
ATOM 1115 C C . ASP A 1 152 ? 13.789 -4.678 -32.735 1.00 98.38 152 ASP A C 1
ATOM 1117 O O . ASP A 1 152 ? 13.088 -5.501 -32.138 1.00 98.38 152 ASP A O 1
ATOM 1121 N N . TYR A 1 153 ? 14.074 -3.479 -32.233 1.00 98.25 153 TYR A N 1
ATOM 1122 C CA . TYR A 1 153 ? 13.475 -2.947 -31.023 1.00 98.25 153 TYR A CA 1
ATOM 1123 C C . TYR A 1 153 ? 13.038 -1.492 -31.193 1.00 98.25 153 TYR A C 1
ATOM 1125 O O . TYR A 1 153 ? 13.624 -0.719 -31.947 1.00 98.25 153 TYR A O 1
ATOM 1133 N N . SER A 1 154 ? 12.037 -1.088 -30.417 1.00 98.19 154 SER A N 1
ATOM 1134 C CA . SER A 1 154 ? 11.681 0.319 -30.229 1.00 98.19 154 SER A CA 1
ATOM 1135 C C . SER A 1 154 ? 11.468 0.630 -28.753 1.00 98.19 154 SER A C 1
ATOM 1137 O O . SER A 1 154 ? 11.092 -0.247 -27.971 1.00 98.19 154 SER A O 1
ATOM 1139 N N . VAL A 1 155 ? 11.725 1.884 -28.377 1.00 97.94 155 VAL A N 1
ATOM 1140 C CA . VAL A 1 155 ? 11.459 2.413 -27.036 1.00 97.94 155 VAL A CA 1
ATOM 1141 C C . VAL A 1 155 ? 10.498 3.585 -27.179 1.00 97.94 155 VAL A C 1
ATOM 1143 O O . VAL A 1 155 ? 10.806 4.555 -27.868 1.00 97.94 155 VAL A O 1
ATOM 1146 N N . SER A 1 156 ? 9.318 3.488 -26.575 1.00 96.31 156 SER A N 1
ATOM 1147 C CA . SER A 1 156 ? 8.313 4.553 -26.607 1.00 96.31 156 SER A CA 1
ATOM 1148 C C . SER A 1 156 ? 7.398 4.458 -25.396 1.00 96.31 156 SER A C 1
ATOM 1150 O O . SER A 1 156 ? 7.060 3.359 -24.962 1.00 96.31 156 SER A O 1
ATOM 1152 N N . GLY A 1 157 ? 7.013 5.607 -24.836 1.00 93.31 157 GLY A N 1
ATOM 1153 C CA . GLY A 1 157 ? 6.120 5.663 -23.676 1.00 93.31 157 GLY A CA 1
ATOM 1154 C C . GLY A 1 157 ? 6.631 4.864 -22.475 1.00 93.31 157 GLY A C 1
ATOM 1155 O O . GLY A 1 157 ? 5.825 4.238 -21.791 1.00 93.31 157 GLY A O 1
ATOM 1156 N N . ASP A 1 158 ? 7.954 4.855 -22.267 1.00 95.31 158 ASP A N 1
ATOM 1157 C CA . ASP A 1 158 ? 8.637 4.097 -21.210 1.00 95.31 158 ASP A CA 1
ATOM 1158 C C . ASP A 1 158 ? 8.430 2.570 -21.281 1.00 95.31 158 ASP A C 1
ATOM 1160 O O . ASP A 1 158 ? 8.383 1.847 -20.285 1.00 95.31 158 ASP A O 1
ATOM 1164 N N . LYS A 1 159 ? 8.283 2.065 -22.506 1.00 97.00 159 LYS A N 1
ATOM 1165 C CA . LYS A 1 159 ? 8.169 0.642 -22.815 1.00 97.00 159 LYS A CA 1
ATOM 1166 C C . LYS A 1 159 ? 9.144 0.262 -23.912 1.00 97.00 159 LYS A C 1
ATOM 1168 O O . LYS A 1 159 ? 9.408 1.056 -24.815 1.00 97.00 159 LYS A O 1
ATOM 1173 N N . VAL A 1 160 ? 9.609 -0.982 -23.870 1.00 98.38 160 VAL A N 1
ATOM 1174 C CA . VAL A 1 160 ? 10.350 -1.605 -24.967 1.00 98.38 160 VAL A CA 1
ATOM 1175 C C . VAL A 1 160 ? 9.415 -2.514 -25.752 1.00 98.38 160 VAL A C 1
ATOM 1177 O O . VAL A 1 160 ? 8.578 -3.212 -25.179 1.00 98.38 160 VAL A O 1
ATOM 1180 N N . THR A 1 161 ? 9.562 -2.519 -27.072 1.00 98.50 161 THR A N 1
ATOM 1181 C CA . THR A 1 161 ? 8.957 -3.521 -27.952 1.00 98.50 161 THR A CA 1
ATOM 1182 C C . THR A 1 161 ? 10.046 -4.203 -28.755 1.00 98.50 161 THR A C 1
ATOM 1184 O O . THR A 1 161 ? 10.839 -3.514 -29.387 1.00 98.50 161 THR A O 1
ATOM 1187 N N . PHE A 1 162 ? 10.065 -5.534 -28.743 1.00 98.56 162 PHE A N 1
ATOM 1188 C CA . PHE A 1 162 ? 10.870 -6.370 -29.630 1.00 98.56 162 PHE A CA 1
ATOM 1189 C C . PHE A 1 162 ? 10.004 -6.926 -30.746 1.00 98.56 162 PHE A C 1
ATOM 1191 O O . PHE A 1 162 ? 8.910 -7.428 -30.488 1.00 98.56 162 PHE A O 1
ATOM 1198 N N . THR A 1 163 ? 10.512 -6.864 -31.970 1.00 98.38 163 THR A N 1
ATOM 1199 C CA . THR A 1 163 ? 9.835 -7.348 -33.174 1.00 98.38 163 THR A CA 1
ATOM 1200 C C . THR A 1 163 ? 10.771 -8.223 -33.984 1.00 98.38 163 THR A C 1
ATOM 1202 O O . THR A 1 163 ? 11.957 -7.920 -34.076 1.00 98.38 163 THR A O 1
ATOM 1205 N N . ASP A 1 164 ? 10.248 -9.273 -34.606 1.00 97.94 164 ASP A N 1
ATOM 1206 C CA . ASP A 1 164 ? 10.994 -10.100 -35.556 1.00 97.94 164 ASP A CA 1
ATOM 1207 C C . ASP A 1 164 ? 10.047 -10.681 -36.632 1.00 97.94 164 ASP A C 1
ATOM 1209 O O . ASP A 1 164 ? 8.826 -10.615 -36.503 1.00 97.94 164 ASP A O 1
ATOM 1213 N N . SER A 1 165 ? 10.586 -11.247 -37.717 1.00 96.75 165 SER A N 1
ATOM 1214 C CA . SER A 1 165 ? 9.797 -11.967 -38.734 1.00 96.75 165 SER A CA 1
ATOM 1215 C C . SER A 1 165 ? 9.276 -13.320 -38.234 1.00 96.75 165 SER A C 1
ATOM 1217 O O . SER A 1 165 ? 8.294 -13.844 -38.761 1.00 96.75 165 SER A O 1
ATOM 1219 N N . SER A 1 166 ? 9.923 -13.872 -37.206 1.00 95.44 166 SER A N 1
ATOM 1220 C CA . SER A 1 166 ? 9.527 -15.089 -36.497 1.00 95.44 166 SER A CA 1
ATOM 1221 C C . SER A 1 166 ? 9.035 -14.764 -35.084 1.00 95.44 166 SER A C 1
ATOM 1223 O O . SER A 1 166 ? 9.166 -13.633 -34.620 1.00 95.44 166 SER A O 1
ATOM 1225 N N . ALA A 1 167 ? 8.432 -15.739 -34.398 1.00 97.06 167 ALA A N 1
ATOM 1226 C CA . ALA A 1 167 ? 8.013 -15.541 -33.014 1.00 97.06 167 ALA A CA 1
ATOM 1227 C C . ALA A 1 167 ? 9.220 -15.161 -32.140 1.00 97.06 167 ALA A C 1
ATOM 1229 O O . ALA A 1 167 ? 10.238 -15.853 -32.149 1.00 97.06 167 ALA A O 1
ATOM 1230 N N . VAL A 1 168 ? 9.091 -14.071 -31.384 1.00 97.81 168 VAL A N 1
ATOM 1231 C CA . VAL A 1 168 ? 10.133 -13.573 -30.489 1.00 97.81 168 VAL A CA 1
ATOM 1232 C C . VAL A 1 168 ? 10.207 -14.481 -29.262 1.00 97.81 168 VAL A C 1
ATOM 1234 O O . VAL A 1 168 ? 9.271 -14.585 -28.467 1.00 97.81 168 VAL A O 1
ATOM 1237 N N . VAL A 1 169 ? 11.355 -15.127 -29.099 1.00 96.88 169 VAL A N 1
ATOM 1238 C CA . VAL A 1 169 ? 11.709 -15.982 -27.971 1.00 96.88 169 VAL A CA 1
ATOM 1239 C C . VAL A 1 169 ? 12.573 -15.182 -27.004 1.00 96.88 169 VAL A C 1
ATOM 1241 O O . VAL A 1 169 ? 13.646 -14.693 -27.369 1.00 96.88 169 VAL A O 1
ATOM 1244 N N . LEU A 1 170 ? 12.108 -15.065 -25.760 1.00 97.06 170 LEU A N 1
ATOM 1245 C CA . LEU A 1 170 ? 12.801 -14.354 -24.689 1.00 97.06 170 LEU A CA 1
ATOM 1246 C C . LEU A 1 170 ? 13.112 -15.296 -23.538 1.00 97.06 170 LEU A C 1
ATOM 1248 O O . LEU A 1 170 ? 12.244 -16.046 -23.090 1.00 97.06 170 LEU A O 1
ATOM 1252 N N . GLY A 1 171 ? 14.324 -15.168 -23.019 1.00 95.94 171 GLY A N 1
ATOM 1253 C CA . GLY A 1 171 ? 14.781 -15.868 -21.837 1.00 95.94 171 GLY A CA 1
ATOM 1254 C C . GLY A 1 171 ? 15.331 -17.261 -22.126 1.00 95.94 171 GLY A C 1
ATOM 1255 O O . GLY A 1 171 ? 14.928 -17.950 -23.064 1.00 95.94 171 GLY A O 1
ATOM 1256 N N . ALA A 1 172 ? 16.239 -17.695 -21.264 1.00 95.94 172 ALA A N 1
ATOM 1257 C CA . ALA A 1 172 ? 16.654 -19.082 -21.124 1.00 95.94 172 ALA A CA 1
ATOM 1258 C C . ALA A 1 172 ? 16.801 -19.430 -19.638 1.00 95.94 172 ALA A C 1
ATOM 1260 O O . ALA A 1 172 ? 17.070 -18.563 -18.811 1.00 95.94 172 ALA A O 1
ATOM 1261 N N . ALA A 1 173 ? 16.690 -20.715 -19.287 1.00 95.00 173 ALA A N 1
ATOM 1262 C CA . ALA A 1 173 ? 16.909 -21.177 -17.910 1.00 95.00 173 ALA A CA 1
ATOM 1263 C C . ALA A 1 173 ? 18.339 -20.902 -17.392 1.00 95.00 173 ALA A C 1
ATOM 1265 O O . ALA A 1 173 ? 18.594 -20.983 -16.196 1.00 95.00 173 ALA A O 1
ATOM 1266 N N . THR A 1 174 ? 19.267 -20.593 -18.299 1.00 95.88 174 THR A N 1
ATOM 1267 C CA . THR A 1 174 ? 20.663 -20.242 -18.020 1.00 95.88 174 THR A CA 1
ATOM 1268 C C . THR A 1 174 ? 20.902 -18.737 -17.880 1.00 95.88 174 THR A C 1
ATOM 1270 O O . THR A 1 174 ? 22.050 -18.331 -17.708 1.00 95.88 174 THR A O 1
ATOM 1273 N N . ASP A 1 175 ? 19.869 -17.901 -18.009 1.00 98.12 175 ASP A N 1
ATOM 1274 C CA . ASP A 1 175 ? 20.010 -16.455 -17.841 1.00 98.12 175 ASP A CA 1
ATOM 1275 C C . ASP A 1 175 ? 20.291 -16.108 -16.378 1.00 98.12 175 ASP A C 1
ATOM 1277 O O . ASP A 1 175 ? 19.682 -16.646 -15.453 1.00 98.12 175 ASP A O 1
ATOM 1281 N N . THR A 1 176 ? 21.239 -15.196 -16.177 1.00 98.38 176 THR A N 1
ATOM 1282 C CA . THR A 1 176 ? 21.704 -14.778 -14.843 1.00 98.38 176 THR A CA 1
ATOM 1283 C C . THR A 1 176 ? 21.357 -13.325 -14.525 1.00 98.38 176 THR A C 1
ATOM 1285 O O . THR A 1 176 ? 21.345 -12.938 -13.358 1.00 98.38 176 THR A O 1
ATOM 1288 N N . SER A 1 177 ? 21.030 -12.521 -15.542 1.00 98.44 177 SER A N 1
ATOM 1289 C CA . SER A 1 177 ? 20.505 -11.168 -15.366 1.00 98.44 177 SER A CA 1
ATOM 1290 C C . SER A 1 177 ? 18.983 -11.193 -15.223 1.00 98.44 177 SER A C 1
ATOM 1292 O O . SER A 1 177 ? 18.291 -12.003 -15.837 1.00 98.44 177 SER A O 1
ATOM 1294 N N . ASN A 1 178 ? 18.434 -10.242 -14.469 1.00 97.44 178 ASN A N 1
ATOM 1295 C CA . ASN A 1 178 ? 16.996 -10.012 -14.396 1.00 97.44 178 ASN A CA 1
ATOM 1296 C C . ASN A 1 178 ? 16.464 -9.056 -15.489 1.00 97.44 178 ASN A C 1
ATOM 1298 O O . ASN A 1 178 ? 15.314 -8.629 -15.396 1.00 97.44 178 ASN A O 1
ATOM 1302 N N . PHE A 1 179 ? 17.266 -8.700 -16.500 1.00 98.19 179 PHE A N 1
ATOM 1303 C CA . PHE A 1 179 ? 16.975 -7.617 -17.448 1.00 98.19 179 PHE A CA 1
ATOM 1304 C C . PHE A 1 179 ? 15.581 -7.695 -18.093 1.00 98.19 179 PHE A C 1
ATOM 1306 O O . PHE A 1 179 ? 14.853 -6.709 -18.076 1.00 98.19 179 PHE A O 1
ATOM 1313 N N . LEU A 1 180 ? 15.134 -8.867 -18.568 1.00 97.50 180 LEU A N 1
ATOM 1314 C CA . LEU A 1 180 ? 13.784 -9.021 -19.151 1.00 97.50 180 LEU A CA 1
ATOM 1315 C C . LEU A 1 180 ? 12.661 -8.725 -18.149 1.00 97.50 180 LEU A C 1
ATOM 1317 O O . LEU A 1 180 ? 11.620 -8.187 -18.526 1.00 97.50 180 LEU A O 1
ATOM 1321 N N . ARG A 1 181 ? 12.878 -9.047 -16.868 1.00 96.06 181 ARG A N 1
ATOM 1322 C CA . ARG A 1 181 ? 11.945 -8.719 -15.786 1.00 96.06 181 ARG A CA 1
ATOM 1323 C C . ARG A 1 181 ? 11.940 -7.218 -15.512 1.00 96.06 181 ARG A C 1
ATOM 1325 O O . ARG A 1 181 ? 10.861 -6.668 -15.326 1.00 96.06 181 ARG A O 1
ATOM 1332 N N . ALA A 1 182 ? 13.101 -6.562 -15.537 1.00 95.75 182 ALA A N 1
ATOM 1333 C CA . ALA A 1 182 ? 13.196 -5.106 -15.408 1.00 95.75 182 ALA A CA 1
ATOM 1334 C C . ALA A 1 182 ? 12.523 -4.368 -16.578 1.00 95.75 182 ALA A C 1
ATOM 1336 O O . ALA A 1 182 ? 11.819 -3.387 -16.361 1.00 95.75 182 ALA A O 1
ATOM 1337 N N . LEU A 1 183 ? 12.615 -4.911 -17.798 1.00 97.00 183 LEU A N 1
ATOM 1338 C CA . LEU A 1 183 ? 11.843 -4.443 -18.956 1.00 97.00 183 LEU A CA 1
ATOM 1339 C C . LEU A 1 183 ? 10.352 -4.826 -18.898 1.00 97.00 183 LEU A C 1
ATOM 1341 O O . LEU A 1 183 ? 9.594 -4.468 -19.800 1.00 97.00 183 LEU A O 1
ATOM 1345 N N . ARG A 1 184 ? 9.918 -5.585 -17.883 1.00 95.50 184 ARG A N 1
ATOM 1346 C CA . ARG A 1 184 ? 8.558 -6.134 -17.735 1.00 95.50 184 ARG A CA 1
ATOM 1347 C C . ARG A 1 184 ? 8.070 -6.883 -18.981 1.00 95.50 184 ARG A C 1
ATOM 1349 O O . ARG A 1 184 ? 6.905 -6.783 -19.370 1.00 95.50 184 ARG A O 1
ATOM 1356 N N . MET A 1 185 ? 8.963 -7.626 -19.629 1.00 95.81 185 MET A N 1
ATOM 1357 C CA . MET A 1 185 ? 8.647 -8.394 -20.831 1.00 95.81 185 MET A CA 1
ATOM 1358 C C . MET A 1 185 ? 8.264 -9.824 -20.470 1.00 95.81 185 MET A C 1
ATOM 1360 O O . MET A 1 185 ? 8.923 -10.481 -19.666 1.00 95.81 185 MET A O 1
ATOM 1364 N N . THR A 1 186 ? 7.201 -10.321 -21.097 1.00 92.56 186 THR A N 1
ATOM 1365 C CA . THR A 1 186 ? 6.766 -11.716 -20.974 1.00 92.56 186 THR A CA 1
ATOM 1366 C C . THR A 1 186 ? 6.669 -12.328 -22.371 1.00 92.56 186 THR A C 1
ATOM 1368 O O . THR A 1 186 ? 6.073 -11.704 -23.252 1.00 92.56 186 THR A O 1
ATOM 1371 N N . PRO A 1 187 ? 7.267 -13.510 -22.620 1.00 91.25 187 PRO A N 1
ATOM 1372 C CA . PRO A 1 187 ? 7.104 -14.194 -23.898 1.00 91.25 187 PRO A CA 1
ATOM 1373 C C . PRO A 1 187 ? 5.619 -14.455 -24.168 1.00 91.25 187 PRO A C 1
ATOM 1375 O O . PRO A 1 187 ? 4.914 -14.974 -23.305 1.00 91.25 187 PRO A O 1
ATOM 1378 N N . ASN A 1 188 ? 5.150 -14.121 -25.369 1.00 93.38 188 ASN A N 1
ATOM 1379 C CA . ASN A 1 188 ? 3.749 -14.300 -25.769 1.00 93.38 188 ASN A CA 1
ATOM 1380 C C . ASN A 1 188 ? 3.587 -15.189 -27.019 1.00 93.38 188 ASN A C 1
ATOM 1382 O O . ASN A 1 188 ? 2.476 -15.350 -27.514 1.00 93.38 188 ASN A O 1
ATOM 1386 N N . GLY A 1 189 ? 4.686 -15.751 -27.540 1.00 93.50 189 GLY A N 1
ATOM 1387 C CA . GLY A 1 189 ? 4.684 -16.617 -28.724 1.00 93.50 189 GLY A CA 1
ATOM 1388 C C . GLY A 1 189 ? 4.378 -15.902 -30.045 1.00 93.50 189 GLY A C 1
ATOM 1389 O O . GLY A 1 189 ? 4.098 -16.568 -31.038 1.00 93.50 189 GLY A O 1
ATOM 1390 N N . THR A 1 190 ? 4.415 -14.569 -30.074 1.00 97.19 190 THR A N 1
ATOM 1391 C CA . THR A 1 190 ? 4.127 -13.767 -31.271 1.00 97.19 190 THR A CA 1
ATOM 1392 C C . THR A 1 190 ? 5.390 -13.125 -31.841 1.00 97.19 190 THR A C 1
ATOM 1394 O O . THR A 1 190 ? 6.445 -13.120 -31.212 1.00 97.19 190 THR A O 1
ATOM 1397 N N . THR A 1 191 ? 5.280 -12.550 -33.035 1.00 97.81 191 THR A N 1
ATOM 1398 C CA . THR A 1 191 ? 6.346 -11.780 -33.697 1.00 97.81 191 THR A CA 1
ATOM 1399 C C . THR A 1 191 ? 6.624 -10.420 -33.046 1.00 97.81 191 THR A C 1
ATOM 1401 O O . THR A 1 191 ? 7.551 -9.733 -33.462 1.00 97.81 191 THR A O 1
ATOM 1404 N N . SER A 1 192 ? 5.836 -10.011 -32.042 1.00 97.94 192 SER A N 1
ATOM 1405 C CA . SER A 1 192 ? 5.977 -8.727 -31.352 1.00 97.94 192 SER A CA 1
ATOM 1406 C C . SER A 1 192 ? 5.720 -8.873 -29.852 1.00 97.94 192 SER A C 1
ATOM 1408 O O . SER A 1 192 ? 4.598 -9.130 -29.411 1.00 97.94 192 SER A O 1
ATOM 1410 N N . VAL A 1 193 ? 6.749 -8.648 -29.040 1.00 98.25 193 VAL A N 1
ATOM 1411 C CA . VAL A 1 193 ? 6.648 -8.673 -27.576 1.00 98.25 193 VAL A CA 1
ATOM 1412 C C . VAL A 1 193 ? 6.933 -7.280 -27.033 1.00 98.25 193 VAL A C 1
ATOM 1414 O O . VAL A 1 193 ? 8.007 -6.735 -27.268 1.00 98.25 193 VAL A O 1
ATOM 1417 N N . SER A 1 194 ? 5.999 -6.722 -26.266 1.00 97.69 194 SER A N 1
ATOM 1418 C CA . SER A 1 194 ? 6.145 -5.413 -25.618 1.00 97.69 194 SER A CA 1
ATOM 1419 C C . SER A 1 194 ? 6.146 -5.538 -24.096 1.00 97.69 194 SER A C 1
ATOM 1421 O O . SER A 1 194 ? 5.559 -6.471 -23.543 1.00 97.69 194 SER A O 1
ATOM 1423 N N . SER A 1 195 ? 6.758 -4.570 -23.413 1.00 97.19 195 SER A N 1
ATOM 1424 C CA . SER A 1 195 ? 6.629 -4.397 -21.963 1.00 97.19 195 SER A CA 1
ATOM 1425 C C . SER A 1 195 ? 5.155 -4.325 -21.549 1.00 97.19 195 SER A C 1
ATOM 1427 O O . SER A 1 195 ? 4.359 -3.565 -22.116 1.00 97.19 195 SER A O 1
ATOM 1429 N N . THR A 1 196 ? 4.776 -5.096 -20.530 1.00 94.44 196 THR A N 1
ATOM 1430 C CA . THR A 1 196 ? 3.381 -5.163 -20.059 1.00 94.44 196 THR A CA 1
ATOM 1431 C C . THR A 1 196 ? 2.965 -3.900 -19.305 1.00 94.44 196 THR A C 1
ATOM 1433 O O . THR A 1 196 ? 1.823 -3.456 -19.415 1.00 94.44 196 THR A O 1
ATOM 1436 N N . ALA A 1 197 ? 3.912 -3.245 -18.635 1.00 92.50 197 ALA A N 1
ATOM 1437 C CA . ALA A 1 197 ? 3.755 -1.951 -17.979 1.00 92.50 197 ALA A CA 1
ATOM 1438 C C . ALA A 1 197 ? 4.985 -1.072 -18.244 1.00 92.50 197 ALA A C 1
ATOM 1440 O O . ALA A 1 197 ? 5.927 -1.511 -18.906 1.00 92.50 197 ALA A O 1
ATOM 1441 N N . LYS A 1 198 ? 4.940 0.175 -17.778 1.00 93.12 198 LYS A N 1
ATOM 1442 C CA . LYS A 1 198 ? 6.087 1.084 -17.818 1.00 93.12 198 LYS A CA 1
ATOM 1443 C C . LYS A 1 198 ? 7.245 0.532 -16.987 1.00 93.12 198 LYS A C 1
ATOM 1445 O O . LYS A 1 198 ? 7.025 -0.195 -16.014 1.00 93.12 198 LYS A O 1
ATOM 1450 N N . MET A 1 199 ? 8.465 0.783 -17.442 1.00 93.88 199 MET A N 1
ATOM 1451 C CA . MET A 1 199 ? 9.680 0.238 -16.829 1.00 93.88 199 MET A CA 1
ATOM 1452 C C . MET A 1 199 ? 10.174 1.105 -15.674 1.00 93.88 199 MET A C 1
ATOM 1454 O O . MET A 1 199 ? 10.784 0.581 -14.739 1.00 93.88 199 MET A O 1
ATOM 1458 N N . GLY A 1 200 ? 9.917 2.406 -15.764 1.00 93.00 200 GLY A N 1
ATOM 1459 C CA . GLY A 1 200 ? 10.247 3.412 -14.777 1.00 93.00 200 GLY A CA 1
ATOM 1460 C C . GLY A 1 200 ? 9.399 3.270 -13.525 1.00 93.00 200 GLY A C 1
ATOM 1461 O O . GLY A 1 200 ? 8.346 2.626 -13.524 1.00 93.00 200 GLY A O 1
ATOM 1462 N N . GLY A 1 201 ? 9.914 3.822 -12.439 1.00 92.00 201 GLY A N 1
ATOM 1463 C CA . GLY A 1 201 ? 9.237 3.899 -11.152 1.00 92.00 201 GLY A CA 1
ATOM 1464 C C . GLY A 1 201 ? 10.169 4.467 -10.094 1.00 92.00 201 GLY A C 1
ATOM 1465 O O . GLY A 1 201 ? 11.322 4.776 -10.381 1.00 92.00 201 GLY A O 1
ATOM 1466 N N . MET A 1 202 ? 9.672 4.598 -8.873 1.00 91.62 202 MET A N 1
ATOM 1467 C CA . MET A 1 202 ? 10.426 5.190 -7.768 1.00 91.62 202 MET A CA 1
ATOM 1468 C C . MET A 1 202 ? 11.443 4.233 -7.136 1.00 91.62 202 MET A C 1
ATOM 1470 O O . MET A 1 202 ? 11.107 3.086 -6.826 1.00 91.62 202 MET A O 1
ATOM 1474 N N . ASP A 1 203 ? 12.639 4.748 -6.844 1.00 89.12 203 ASP A N 1
ATOM 1475 C CA . ASP A 1 203 ? 13.529 4.185 -5.823 1.00 89.12 203 ASP A CA 1
ATOM 1476 C C . ASP A 1 203 ? 13.242 4.862 -4.477 1.00 89.12 203 ASP A C 1
ATOM 1478 O O . ASP A 1 203 ? 13.470 6.058 -4.302 1.00 89.12 203 ASP A O 1
ATOM 1482 N N . LEU A 1 204 ? 12.696 4.104 -3.524 1.00 93.62 204 LEU A N 1
ATOM 1483 C CA . LEU A 1 204 ? 12.309 4.644 -2.219 1.00 93.62 204 LEU A CA 1
ATOM 1484 C C . LEU A 1 204 ? 13.491 4.795 -1.252 1.00 93.62 204 LEU A C 1
ATOM 1486 O O . LEU A 1 204 ? 13.315 5.351 -0.168 1.00 93.62 204 LEU A O 1
ATOM 1490 N N . SER A 1 205 ? 14.664 4.261 -1.598 1.00 93.19 205 SER A N 1
ATOM 1491 C CA . SER A 1 205 ? 15.882 4.417 -0.796 1.00 93.19 205 SER A CA 1
ATOM 1492 C C . SER A 1 205 ? 16.597 5.742 -1.063 1.00 93.19 205 SER A C 1
ATOM 1494 O O . SER A 1 205 ? 17.498 6.117 -0.316 1.00 93.19 205 SER A O 1
ATOM 1496 N N . GLU A 1 206 ? 16.163 6.471 -2.090 1.00 93.75 206 GLU A N 1
ATOM 1497 C CA . GLU A 1 206 ? 16.672 7.795 -2.415 1.00 93.75 206 GLU A CA 1
ATOM 1498 C C . GLU A 1 206 ? 15.986 8.888 -1.589 1.00 93.75 206 GLU A C 1
ATOM 1500 O O . GLU A 1 206 ? 14.876 8.737 -1.063 1.00 93.75 206 GLU A O 1
ATOM 1505 N N . LYS A 1 207 ? 16.670 10.024 -1.489 1.00 96.44 207 LYS A N 1
ATOM 1506 C CA . LYS A 1 207 ? 16.177 11.240 -0.835 1.00 96.44 207 LYS A CA 1
ATOM 1507 C C . LYS A 1 207 ? 15.264 12.018 -1.770 1.00 96.44 207 LYS A C 1
ATOM 1509 O O . LYS A 1 207 ? 15.391 11.927 -2.986 1.00 96.44 207 LYS A O 1
ATOM 1514 N N . MET A 1 208 ? 14.418 12.891 -1.224 1.00 95.94 208 MET A N 1
ATOM 1515 C CA . MET A 1 208 ? 13.492 13.709 -2.027 1.00 95.94 208 MET A CA 1
ATOM 1516 C C . MET A 1 208 ? 14.164 14.524 -3.146 1.00 95.94 208 MET A C 1
ATOM 1518 O O . MET A 1 208 ? 13.597 14.653 -4.232 1.00 95.94 208 MET A O 1
ATOM 1522 N N . ALA A 1 209 ? 15.366 15.050 -2.897 1.00 96.00 209 ALA A N 1
ATOM 1523 C CA . ALA A 1 209 ? 16.118 15.846 -3.869 1.00 96.00 209 ALA A CA 1
ATOM 1524 C C . ALA A 1 209 ? 16.818 15.016 -4.961 1.00 96.00 209 ALA A C 1
ATOM 1526 O O . ALA A 1 209 ? 17.147 15.560 -6.013 1.00 96.00 209 ALA A O 1
ATOM 1527 N N . ASP A 1 210 ? 17.027 13.721 -4.721 1.00 93.25 210 ASP A N 1
ATOM 1528 C CA . ASP A 1 210 ? 17.741 12.813 -5.628 1.00 93.25 210 ASP A CA 1
ATOM 1529 C C . ASP A 1 210 ? 16.785 11.836 -6.336 1.00 93.25 210 ASP A C 1
ATOM 1531 O O . ASP A 1 210 ? 17.115 11.255 -7.371 1.00 93.25 210 ASP A O 1
ATOM 1535 N N . ALA A 1 211 ? 15.570 11.688 -5.807 1.00 92.44 211 ALA A N 1
ATOM 1536 C CA . ALA A 1 211 ? 14.555 10.796 -6.327 1.00 92.44 211 ALA A CA 1
ATOM 1537 C C . ALA A 1 211 ? 14.063 11.201 -7.722 1.00 92.44 211 ALA A C 1
ATOM 1539 O O . ALA A 1 211 ? 13.885 12.374 -8.070 1.00 92.44 211 ALA A O 1
ATOM 1540 N N . ASN A 1 212 ? 13.762 10.185 -8.522 1.00 91.62 212 ASN A N 1
ATOM 1541 C CA . ASN A 1 212 ? 13.396 10.308 -9.923 1.00 91.62 212 ASN A CA 1
ATOM 1542 C C . ASN A 1 212 ? 11.898 10.580 -10.128 1.00 91.62 212 ASN A C 1
ATOM 1544 O O . ASN A 1 212 ? 11.259 9.898 -10.919 1.00 91.62 212 ASN A O 1
ATOM 1548 N N . PHE A 1 213 ? 11.316 11.568 -9.451 1.00 95.06 213 PHE A N 1
ATOM 1549 C CA . PHE A 1 213 ? 9.917 11.938 -9.689 1.00 95.06 213 PHE A CA 1
ATOM 1550 C C . PHE A 1 213 ? 9.693 12.417 -11.134 1.00 95.06 213 PHE A C 1
ATOM 1552 O O . PHE A 1 213 ? 10.505 13.165 -11.686 1.00 95.06 213 PHE A O 1
ATOM 1559 N N . THR A 1 214 ? 8.550 12.064 -11.733 1.00 93.75 214 THR A N 1
ATOM 1560 C CA . THR A 1 214 ? 8.160 12.515 -13.086 1.00 93.75 214 THR A CA 1
ATOM 1561 C C . THR A 1 214 ? 8.144 14.036 -13.212 1.00 93.75 214 THR A C 1
ATOM 1563 O O . THR A 1 214 ? 8.523 14.581 -14.247 1.00 93.75 214 THR A O 1
ATOM 1566 N N . ASP A 1 215 ? 7.754 14.730 -12.143 1.00 90.50 215 ASP A N 1
ATOM 1567 C CA . ASP A 1 215 ? 7.660 16.192 -12.110 1.00 90.50 215 ASP A CA 1
ATOM 1568 C C . ASP A 1 215 ? 8.992 16.857 -11.690 1.00 90.50 215 ASP A C 1
ATOM 1570 O O . ASP A 1 215 ? 9.014 18.018 -11.275 1.00 90.50 215 ASP A O 1
ATOM 1574 N N . GLY A 1 216 ? 10.108 16.120 -11.783 1.00 90.81 216 GLY A N 1
ATOM 1575 C CA . GLY A 1 216 ? 11.459 16.528 -11.386 1.00 90.81 216 GLY A CA 1
ATOM 1576 C C . GLY A 1 216 ? 11.733 16.349 -9.892 1.00 90.81 216 GLY A C 1
ATOM 1577 O O . GLY A 1 216 ? 10.804 16.140 -9.115 1.00 90.81 216 GLY A O 1
ATOM 1578 N N . ALA A 1 217 ? 12.996 16.492 -9.480 1.00 90.06 217 ALA A N 1
ATOM 1579 C CA . ALA A 1 217 ? 13.420 16.377 -8.080 1.00 90.06 217 ALA A CA 1
ATOM 1580 C C . ALA A 1 217 ? 12.558 17.218 -7.117 1.00 90.06 217 ALA A C 1
ATOM 1582 O O . ALA A 1 217 ? 12.082 18.301 -7.484 1.00 90.06 217 ALA A O 1
ATOM 1583 N N . GLY A 1 218 ? 12.339 16.699 -5.908 1.00 94.56 218 GLY A N 1
ATOM 1584 C CA . GLY A 1 218 ? 11.637 17.399 -4.834 1.00 94.56 218 GLY A CA 1
ATOM 1585 C C . GLY A 1 218 ? 12.549 18.324 -4.033 1.00 94.56 218 GLY A C 1
ATOM 1586 O O . GLY A 1 218 ? 13.768 18.359 -4.216 1.00 94.56 218 GLY A O 1
ATOM 1587 N N . ALA A 1 219 ? 11.960 19.080 -3.112 1.00 97.44 219 ALA A N 1
ATOM 1588 C CA . ALA A 1 219 ? 12.711 19.878 -2.154 1.00 97.44 219 ALA A CA 1
ATOM 1589 C C . ALA A 1 219 ? 13.535 18.973 -1.224 1.00 97.44 219 ALA A C 1
ATOM 1591 O O . ALA A 1 219 ? 13.061 17.921 -0.800 1.00 97.44 219 ALA A O 1
ATOM 1592 N N . SER A 1 220 ? 14.752 19.395 -0.863 1.00 97.25 220 SER A N 1
ATOM 1593 C CA . SER A 1 220 ? 15.643 18.617 0.011 1.00 97.25 220 SER A CA 1
ATOM 1594 C C . SER A 1 220 ? 15.163 18.535 1.458 1.00 97.25 220 SER A C 1
ATOM 1596 O O . SER A 1 220 ? 15.610 17.674 2.194 1.00 97.25 220 SER A O 1
ATOM 1598 N N . SER A 1 221 ? 14.273 19.424 1.886 1.00 98.25 221 SER A N 1
ATOM 1599 C CA . SER A 1 221 ? 13.620 19.374 3.191 1.00 98.25 221 SER A CA 1
ATOM 1600 C C . SER A 1 221 ? 12.255 20.044 3.109 1.00 98.25 221 SER A C 1
ATOM 1602 O O . SER A 1 221 ? 11.991 20.845 2.204 1.00 98.25 221 SER A O 1
ATOM 1604 N N . GLY A 1 222 ? 11.375 19.719 4.048 1.00 98.44 222 GLY A N 1
ATOM 1605 C CA . GLY A 1 222 ? 10.018 20.236 4.035 1.00 98.44 222 GLY A CA 1
ATOM 1606 C C . GLY A 1 222 ? 9.167 19.732 5.187 1.00 98.44 222 GLY A C 1
ATOM 1607 O O . GLY A 1 222 ? 9.621 19.010 6.073 1.00 98.44 222 GLY A O 1
ATOM 1608 N N . SER A 1 223 ? 7.911 20.154 5.179 1.00 98.69 223 SER A N 1
ATOM 1609 C CA . SER A 1 223 ? 6.887 19.690 6.100 1.00 98.69 223 SER A CA 1
ATOM 1610 C C . SER A 1 223 ? 5.523 19.735 5.436 1.00 98.69 223 SER A C 1
ATOM 1612 O O . SER A 1 223 ? 5.227 20.614 4.626 1.00 98.69 223 SER A O 1
ATOM 1614 N N . PHE A 1 224 ? 4.675 18.791 5.803 1.00 98.88 224 PHE A N 1
ATOM 1615 C CA . PHE A 1 224 ? 3.326 18.655 5.285 1.00 98.88 224 PHE A CA 1
ATOM 1616 C C . PHE A 1 224 ? 2.393 18.180 6.396 1.00 98.88 224 PHE A C 1
ATOM 1618 O O . PHE A 1 224 ? 2.836 17.766 7.468 1.00 98.88 224 PHE A O 1
ATOM 1625 N N . LYS A 1 225 ? 1.085 18.263 6.166 1.00 98.81 225 LYS A N 1
ATOM 1626 C CA . LYS A 1 225 ? 0.069 17.766 7.089 1.00 98.81 225 LYS A CA 1
ATOM 1627 C C . LYS A 1 225 ? -0.761 16.676 6.447 1.00 98.81 225 LYS A C 1
ATOM 1629 O O . LYS A 1 225 ? -1.212 16.814 5.311 1.00 98.81 225 LYS A O 1
ATOM 1634 N N . ILE A 1 226 ? -1.030 15.642 7.235 1.00 98.75 226 ILE A N 1
ATOM 1635 C CA . ILE A 1 226 ? -2.045 14.633 6.946 1.00 98.75 226 ILE A CA 1
ATOM 1636 C C . ILE A 1 226 ? -3.023 14.625 8.117 1.00 98.75 226 ILE A C 1
ATOM 1638 O O . ILE A 1 226 ? -2.611 14.471 9.265 1.00 98.75 226 ILE A O 1
ATOM 1642 N N . ASN A 1 227 ? -4.315 14.832 7.848 1.00 97.88 227 ASN A N 1
ATOM 1643 C CA . ASN A 1 227 ? -5.358 14.910 8.881 1.00 97.88 227 ASN A CA 1
ATOM 1644 C C . ASN A 1 227 ? -5.051 15.938 9.992 1.00 97.88 227 ASN A C 1
ATOM 1646 O O . ASN A 1 227 ? -5.443 15.772 11.144 1.00 97.88 227 ASN A O 1
ATOM 1650 N N . GLY A 1 228 ? -4.343 17.018 9.643 1.00 98.06 228 GLY A N 1
ATOM 1651 C CA . GLY A 1 228 ? -3.922 18.071 10.572 1.00 98.06 228 GLY A CA 1
ATOM 1652 C C . GLY A 1 228 ? -2.652 17.767 11.380 1.00 98.06 228 GLY A C 1
ATOM 1653 O O . GLY A 1 228 ? -2.114 18.686 11.993 1.00 98.06 228 GLY A O 1
ATOM 1654 N N . THR A 1 229 ? -2.135 16.535 11.348 1.00 98.75 229 THR A N 1
ATOM 1655 C CA . THR A 1 229 ? -0.852 16.165 11.962 1.00 98.75 229 THR A CA 1
ATOM 1656 C C . THR A 1 229 ? 0.300 16.585 11.055 1.00 98.75 229 THR A C 1
ATOM 1658 O O . THR A 1 229 ? 0.354 16.164 9.901 1.00 98.75 229 THR A O 1
ATOM 1661 N N . THR A 1 230 ? 1.223 17.397 11.576 1.00 98.69 230 THR A N 1
ATOM 1662 C CA . THR A 1 230 ? 2.438 17.810 10.856 1.00 98.69 230 THR A CA 1
ATOM 1663 C C . THR A 1 230 ? 3.473 16.692 10.836 1.00 98.69 230 THR A C 1
ATOM 1665 O O . THR A 1 230 ? 3.788 16.119 11.877 1.00 98.69 230 THR A O 1
ATOM 1668 N N . ILE A 1 231 ? 4.040 16.448 9.660 1.00 98.75 231 ILE A N 1
ATOM 1669 C CA . ILE A 1 231 ? 5.153 15.536 9.403 1.00 98.75 231 ILE A CA 1
ATOM 1670 C C . ILE A 1 231 ? 6.225 16.345 8.675 1.00 98.75 231 ILE A C 1
ATOM 1672 O O . ILE A 1 231 ? 5.909 17.139 7.787 1.00 98.75 231 ILE A O 1
ATOM 1676 N N . SER A 1 232 ? 7.481 16.179 9.072 1.00 98.50 232 SER A N 1
ATOM 1677 C CA . SER A 1 232 ? 8.614 16.923 8.521 1.00 98.50 232 SER A CA 1
ATOM 1678 C C . SER A 1 232 ? 9.655 15.957 7.988 1.00 98.50 232 SER A C 1
ATOM 1680 O O . SER A 1 232 ? 9.777 14.856 8.507 1.00 98.50 232 SER A O 1
ATOM 1682 N N . TYR A 1 233 ? 10.419 16.396 6.996 1.00 98.50 233 TYR A N 1
ATOM 1683 C CA . TYR A 1 233 ? 11.536 15.645 6.442 1.00 98.50 233 TYR A CA 1
ATOM 1684 C C . TYR A 1 233 ? 12.720 16.570 6.154 1.00 98.50 233 TYR A C 1
ATOM 1686 O O . TYR A 1 233 ? 12.574 17.781 5.945 1.00 98.50 233 TYR A O 1
ATOM 1694 N N . THR A 1 234 ? 13.907 15.987 6.155 1.00 98.38 234 THR A N 1
ATOM 1695 C CA . THR A 1 234 ? 15.203 16.647 6.015 1.00 98.38 234 THR A CA 1
ATOM 1696 C C . THR A 1 234 ? 15.986 16.078 4.833 1.00 98.38 234 THR A C 1
ATOM 1698 O O . THR A 1 234 ? 15.557 15.135 4.174 1.00 98.38 234 THR A O 1
ATOM 1701 N N . ASP A 1 235 ? 17.158 16.650 4.558 1.00 97.50 235 ASP A N 1
ATOM 1702 C CA . ASP A 1 235 ? 18.023 16.262 3.438 1.00 97.50 235 ASP A CA 1
ATOM 1703 C C . ASP A 1 235 ? 18.776 14.946 3.671 1.00 97.50 235 ASP A C 1
ATOM 1705 O O . ASP A 1 235 ? 19.521 14.482 2.801 1.00 97.50 235 ASP A O 1
ATOM 1709 N N . THR A 1 236 ? 18.604 14.332 4.839 1.00 97.44 236 THR A N 1
ATOM 1710 C CA . THR A 1 236 ? 19.101 12.991 5.141 1.00 97.44 236 THR A CA 1
ATOM 1711 C C . THR A 1 236 ? 18.046 11.911 4.985 1.00 97.44 236 THR A C 1
ATOM 1713 O O . THR A 1 236 ? 18.434 10.757 4.822 1.00 97.44 236 THR A O 1
ATOM 1716 N N . ASP A 1 237 ? 16.765 12.276 4.996 1.00 98.44 237 ASP A N 1
ATOM 1717 C CA . ASP A 1 237 ? 15.666 11.317 5.035 1.00 98.44 237 ASP A CA 1
ATOM 1718 C C . ASP A 1 237 ? 15.388 10.765 3.635 1.00 98.44 237 ASP A C 1
ATOM 1720 O O . ASP A 1 237 ? 15.278 11.501 2.645 1.00 98.44 237 ASP A O 1
ATOM 1724 N N . THR A 1 238 ? 15.289 9.444 3.549 1.00 98.06 238 THR A N 1
ATOM 1725 C CA . THR A 1 238 ? 14.868 8.749 2.332 1.00 98.06 238 THR A CA 1
ATOM 1726 C C . THR A 1 238 ? 13.348 8.798 2.198 1.00 98.06 238 THR A C 1
ATOM 1728 O O . THR A 1 238 ? 12.623 9.060 3.160 1.00 98.06 238 THR A O 1
ATOM 1731 N N . ILE A 1 239 ? 12.820 8.497 1.011 1.00 97.56 239 ILE A N 1
ATOM 1732 C CA . ILE A 1 239 ? 11.367 8.356 0.838 1.00 97.56 239 ILE A CA 1
ATOM 1733 C C . ILE A 1 239 ? 10.815 7.262 1.764 1.00 97.56 239 ILE A C 1
ATOM 1735 O O . ILE A 1 239 ? 9.719 7.414 2.299 1.00 97.56 239 ILE A O 1
ATOM 1739 N N . THR A 1 240 ? 11.569 6.182 1.983 1.00 98.19 240 THR A N 1
ATOM 1740 C CA . THR A 1 240 ? 11.192 5.117 2.924 1.00 98.19 240 THR A CA 1
ATOM 1741 C C . THR A 1 240 ? 11.029 5.662 4.341 1.00 98.19 240 THR A C 1
ATOM 1743 O O . THR A 1 240 ? 9.998 5.398 4.957 1.00 98.19 240 THR A O 1
ATOM 1746 N N . ASP A 1 241 ? 11.970 6.485 4.815 1.00 98.69 241 ASP A N 1
ATOM 1747 C CA . ASP A 1 241 ? 11.887 7.104 6.145 1.00 98.69 241 ASP A CA 1
ATOM 1748 C C . ASP A 1 241 ? 10.632 7.984 6.269 1.00 98.69 241 ASP A C 1
ATOM 1750 O O . ASP A 1 241 ? 9.890 7.877 7.242 1.00 98.69 241 ASP A O 1
ATOM 1754 N N . ILE A 1 242 ? 10.312 8.774 5.236 1.00 98.56 242 ILE A N 1
ATOM 1755 C CA . ILE A 1 242 ? 9.111 9.626 5.226 1.00 98.56 242 ILE A CA 1
ATOM 1756 C C . ILE A 1 242 ? 7.822 8.787 5.279 1.00 98.56 242 ILE A C 1
ATOM 1758 O O . ILE A 1 242 ? 6.871 9.143 5.981 1.00 98.56 242 ILE A O 1
ATOM 1762 N N . LEU A 1 243 ? 7.755 7.669 4.546 1.00 98.69 243 LEU A N 1
ATOM 1763 C CA . LEU A 1 243 ? 6.602 6.762 4.606 1.00 98.69 243 LEU A CA 1
ATOM 1764 C C . LEU A 1 243 ? 6.457 6.123 5.993 1.00 98.69 243 LEU A C 1
ATOM 1766 O O . LEU A 1 243 ? 5.334 5.999 6.494 1.00 98.69 243 LEU A O 1
ATOM 1770 N N . ASP A 1 244 ? 7.569 5.743 6.619 1.00 98.75 244 ASP A N 1
ATOM 1771 C CA . ASP A 1 244 ? 7.586 5.186 7.969 1.00 98.75 244 ASP A CA 1
ATOM 1772 C C . ASP A 1 244 ? 7.162 6.221 9.017 1.00 98.75 244 ASP A C 1
ATOM 1774 O O . ASP A 1 244 ? 6.359 5.903 9.900 1.00 98.75 244 ASP A O 1
ATOM 1778 N N . ASP A 1 245 ? 7.586 7.475 8.881 1.00 98.69 245 ASP A N 1
ATOM 1779 C CA . ASP A 1 245 ? 7.136 8.573 9.736 1.00 98.69 245 ASP A CA 1
ATOM 1780 C C . ASP A 1 245 ? 5.626 8.802 9.613 1.00 98.69 245 ASP A C 1
ATOM 1782 O O . ASP A 1 245 ? 4.934 8.923 10.628 1.00 98.69 245 ASP A O 1
ATOM 1786 N N . ILE A 1 246 ? 5.064 8.758 8.398 1.00 98.75 246 ILE A N 1
ATOM 1787 C CA . ILE A 1 246 ? 3.605 8.805 8.211 1.00 98.75 246 ILE A CA 1
ATOM 1788 C C . ILE A 1 246 ? 2.932 7.636 8.941 1.00 98.75 246 ILE A C 1
ATOM 1790 O O . ILE A 1 246 ? 1.986 7.848 9.707 1.00 98.75 246 ILE A O 1
ATOM 1794 N N . ASN A 1 247 ? 3.429 6.413 8.742 1.00 98.56 247 ASN A N 1
ATOM 1795 C CA . ASN A 1 247 ? 2.873 5.195 9.333 1.00 98.56 247 ASN A CA 1
ATOM 1796 C C . ASN A 1 247 ? 2.909 5.198 10.868 1.00 98.56 247 ASN A C 1
ATOM 1798 O O . ASN A 1 247 ? 1.983 4.673 11.501 1.00 98.56 247 ASN A O 1
ATOM 1802 N N . ASN A 1 248 ? 3.936 5.803 11.464 1.00 98.31 248 ASN A N 1
ATOM 1803 C CA . ASN A 1 248 ? 4.140 5.869 12.912 1.00 98.31 248 ASN A CA 1
ATOM 1804 C C . ASN A 1 248 ? 3.556 7.135 13.564 1.00 98.31 248 ASN A C 1
ATOM 1806 O O . ASN A 1 248 ? 3.490 7.215 14.790 1.00 98.31 248 ASN A O 1
ATOM 1810 N N . SER A 1 249 ? 3.088 8.097 12.769 1.00 98.31 249 SER A N 1
ATOM 1811 C CA . SER A 1 249 ? 2.475 9.333 13.261 1.00 98.31 249 SER A CA 1
ATOM 1812 C C . SER A 1 249 ? 1.037 9.162 13.778 1.00 98.31 249 SER A C 1
ATOM 1814 O O . SER A 1 249 ? 0.351 8.154 13.557 1.00 98.31 249 SER A O 1
ATOM 1816 N N . GLU A 1 250 ? 0.538 10.229 14.408 1.00 97.88 250 GLU A N 1
ATOM 1817 C CA . GLU A 1 250 ? -0.864 10.392 14.814 1.00 97.88 250 GLU A CA 1
ATOM 1818 C C . GLU A 1 250 ? -1.804 10.768 13.648 1.00 97.88 250 GLU A C 1
ATOM 1820 O O . GLU A 1 250 ? -3.014 10.880 13.846 1.00 97.88 250 GLU A O 1
ATOM 1825 N N . ALA A 1 251 ? -1.295 10.872 12.410 1.00 98.00 251 ALA A N 1
ATOM 1826 C CA . ALA A 1 251 ? -2.082 11.231 11.223 1.00 98.00 251 ALA A CA 1
ATOM 1827 C C . ALA A 1 251 ? -3.181 10.213 10.864 1.00 98.00 251 ALA A C 1
ATOM 1829 O O . ALA A 1 251 ? -4.001 10.451 9.977 1.00 98.00 251 ALA A O 1
ATOM 1830 N N . SER A 1 252 ? -3.217 9.067 11.553 1.00 97.81 252 SER A N 1
ATOM 1831 C CA . SER A 1 252 ? -4.269 8.051 11.437 1.00 97.81 252 SER A CA 1
ATOM 1832 C C . SER A 1 252 ? -4.402 7.432 10.040 1.00 97.81 252 SER A C 1
ATOM 1834 O O . SER A 1 252 ? -5.473 6.951 9.672 1.00 97.81 252 SER A O 1
ATOM 1836 N N . VAL A 1 253 ? -3.303 7.372 9.283 1.00 98.75 253 VAL A N 1
ATOM 1837 C CA . VAL A 1 253 ? -3.226 6.700 7.977 1.00 98.75 253 VAL A CA 1
ATOM 1838 C C . VAL A 1 253 ? -2.068 5.705 7.919 1.00 98.75 253 VAL A C 1
ATOM 1840 O O . VAL A 1 253 ? -1.091 5.835 8.652 1.00 98.75 253 VAL A O 1
ATOM 1843 N N . TYR A 1 254 ? -2.177 4.724 7.031 1.00 98.50 254 TYR A N 1
ATOM 1844 C CA . TYR A 1 254 ? -1.054 3.954 6.516 1.00 98.50 254 TYR A CA 1
ATOM 1845 C C . TYR A 1 254 ? -0.619 4.516 5.164 1.00 98.50 254 TYR A C 1
ATOM 1847 O O . TYR A 1 254 ? -1.467 4.682 4.287 1.00 98.50 254 TYR A O 1
ATOM 1855 N N . ALA A 1 255 ? 0.674 4.757 4.980 1.00 98.69 255 ALA A N 1
ATOM 1856 C CA . ALA A 1 255 ? 1.294 5.139 3.722 1.00 98.69 255 ALA A CA 1
ATOM 1857 C C . ALA A 1 255 ? 2.035 3.954 3.091 1.00 98.69 255 ALA A C 1
ATOM 1859 O O . ALA A 1 255 ? 2.735 3.203 3.772 1.00 98.69 255 ALA A O 1
ATOM 1860 N N . ASN A 1 256 ? 1.884 3.785 1.780 1.00 97.50 256 ASN A N 1
ATOM 1861 C CA . ASN A 1 256 ? 2.667 2.836 0.997 1.00 97.50 256 ASN A CA 1
ATOM 1862 C C . ASN A 1 256 ? 2.859 3.321 -0.445 1.00 97.50 256 ASN A C 1
ATOM 1864 O O . ASN A 1 256 ? 2.243 4.294 -0.882 1.00 97.50 256 ASN A O 1
ATOM 1868 N N . TYR A 1 257 ? 3.717 2.614 -1.172 1.00 96.12 257 TYR A N 1
ATOM 1869 C CA . TYR A 1 257 ? 3.942 2.799 -2.597 1.00 96.12 257 TYR A CA 1
ATOM 1870 C C . TYR A 1 257 ? 3.583 1.513 -3.349 1.00 96.12 257 TYR A C 1
ATOM 1872 O O . TYR A 1 257 ? 4.044 0.418 -3.020 1.00 96.12 257 TYR A O 1
ATOM 1880 N N . ASP A 1 258 ? 2.733 1.655 -4.358 1.00 92.94 258 ASP A N 1
ATOM 1881 C CA . ASP A 1 258 ? 2.279 0.587 -5.235 1.00 92.94 258 ASP A CA 1
ATOM 1882 C C . ASP A 1 258 ? 3.182 0.534 -6.474 1.00 92.94 258 ASP A C 1
ATOM 1884 O O . ASP A 1 258 ? 3.011 1.300 -7.420 1.00 92.94 258 ASP A O 1
ATOM 1888 N N . THR A 1 259 ? 4.137 -0.399 -6.480 1.00 86.44 259 THR A N 1
ATOM 1889 C CA . THR A 1 259 ? 5.110 -0.594 -7.574 1.00 86.44 259 THR A CA 1
ATOM 1890 C C . THR A 1 259 ? 4.482 -1.103 -8.877 1.00 86.44 259 THR A C 1
ATOM 1892 O O . THR A 1 259 ? 5.120 -1.079 -9.936 1.00 86.44 259 THR A O 1
ATOM 1895 N N . VAL A 1 260 ? 3.248 -1.616 -8.828 1.00 83.69 260 VAL A N 1
ATOM 1896 C CA . VAL A 1 260 ? 2.541 -2.109 -10.015 1.00 83.69 260 VAL A CA 1
ATOM 1897 C C . VAL A 1 260 ? 1.924 -0.942 -10.770 1.00 83.69 260 VAL A C 1
ATOM 1899 O O . VAL A 1 260 ? 2.050 -0.891 -11.992 1.00 83.69 260 VAL A O 1
ATOM 1902 N N . ASN A 1 261 ? 1.295 -0.020 -10.039 1.00 88.69 261 ASN A N 1
ATOM 1903 C CA . ASN A 1 261 ? 0.624 1.153 -10.601 1.00 88.69 261 ASN A CA 1
ATOM 1904 C C . ASN A 1 261 ? 1.471 2.438 -10.550 1.00 88.69 261 ASN A C 1
ATOM 1906 O O . ASN A 1 261 ? 0.987 3.478 -10.990 1.00 88.69 261 ASN A O 1
ATOM 1910 N N . ASP A 1 262 ? 2.695 2.356 -10.016 1.00 92.94 262 ASP A N 1
ATOM 1911 C CA . ASP A 1 262 ? 3.641 3.464 -9.839 1.00 92.94 262 ASP A CA 1
ATOM 1912 C C . ASP A 1 262 ? 2.975 4.685 -9.189 1.00 92.94 262 ASP A C 1
ATOM 1914 O O . ASP A 1 262 ? 2.782 5.731 -9.814 1.00 92.94 262 ASP A O 1
ATOM 1918 N N . ARG A 1 263 ? 2.526 4.509 -7.938 1.00 95.69 263 ARG A N 1
ATOM 1919 C CA . ARG A 1 263 ? 1.824 5.553 -7.177 1.00 95.69 263 ARG A CA 1
ATOM 1920 C C . ARG A 1 263 ? 1.934 5.375 -5.669 1.00 95.69 263 ARG A C 1
ATOM 1922 O O . ARG A 1 263 ? 1.977 4.252 -5.169 1.00 95.69 263 ARG A O 1
ATOM 1929 N N . PHE A 1 264 ? 1.876 6.483 -4.940 1.00 98.19 264 PHE A N 1
ATOM 1930 C CA . PHE A 1 264 ? 1.734 6.476 -3.484 1.00 98.19 264 PHE A CA 1
ATOM 1931 C C . PHE A 1 264 ? 0.264 6.332 -3.072 1.00 98.19 264 PHE A C 1
ATOM 1933 O O . PHE A 1 264 ? -0.647 6.742 -3.792 1.00 98.19 264 PHE A O 1
ATOM 1940 N N . LEU A 1 265 ? 0.019 5.738 -1.909 1.00 98.19 265 LEU A N 1
ATOM 1941 C CA . LEU A 1 265 ? -1.313 5.500 -1.366 1.00 98.19 265 LEU A CA 1
ATOM 1942 C C . LEU A 1 265 ? -1.320 5.801 0.129 1.00 98.19 265 LEU A C 1
ATOM 1944 O O . LEU A 1 265 ? -0.489 5.280 0.870 1.00 98.19 265 LEU A O 1
ATOM 1948 N N . LEU A 1 266 ? -2.323 6.552 0.574 1.00 98.75 266 LEU A N 1
ATOM 1949 C CA . LEU A 1 266 ? -2.671 6.683 1.986 1.00 98.75 266 LEU A CA 1
ATOM 1950 C C . LEU A 1 266 ? -3.986 5.948 2.245 1.00 98.75 266 LEU A C 1
ATOM 1952 O O . LEU A 1 266 ? -4.937 6.099 1.485 1.00 98.75 266 LEU A O 1
ATOM 1956 N N . THR A 1 267 ? -4.066 5.147 3.303 1.00 98.62 267 THR A N 1
ATOM 1957 C CA . THR A 1 267 ? -5.289 4.442 3.726 1.00 98.62 267 THR A CA 1
ATOM 1958 C C . THR A 1 267 ? -5.611 4.813 5.164 1.00 98.62 267 THR A C 1
ATOM 1960 O O . THR A 1 267 ? -4.738 4.688 6.014 1.00 98.62 267 THR A O 1
ATOM 1963 N N . ASN A 1 268 ? -6.842 5.226 5.468 1.00 98.25 268 ASN A N 1
ATOM 1964 C CA . ASN A 1 268 ? -7.232 5.491 6.856 1.00 98.25 268 ASN A CA 1
ATOM 1965 C C . ASN A 1 268 ? -7.044 4.239 7.731 1.00 98.25 268 ASN A C 1
ATOM 1967 O O . ASN A 1 268 ? -7.382 3.125 7.328 1.00 98.25 268 ASN A O 1
ATOM 1971 N N . LYS A 1 269 ? -6.509 4.423 8.944 1.00 97.44 269 LYS A N 1
ATOM 1972 C CA . LYS A 1 269 ? -6.429 3.364 9.966 1.00 97.44 269 LYS A CA 1
ATOM 1973 C C . LYS A 1 269 ? -7.815 3.024 10.519 1.00 97.44 269 LYS A C 1
ATOM 1975 O O . LYS A 1 269 ? -8.039 1.906 10.972 1.00 97.44 269 LYS A O 1
ATOM 1980 N N . SER A 1 270 ? -8.737 3.985 10.478 1.00 95.31 270 SER A N 1
ATOM 1981 C CA . SER A 1 270 ? -10.151 3.789 10.777 1.00 95.31 270 SER A CA 1
ATOM 1982 C C . SER A 1 270 ? -10.946 3.415 9.527 1.00 95.31 270 SER A C 1
ATOM 1984 O O . SER A 1 270 ? -10.677 3.850 8.406 1.00 95.31 270 SER A O 1
ATOM 1986 N N . GLU A 1 271 ? -11.968 2.600 9.741 1.00 95.38 271 GLU A N 1
ATOM 1987 C CA . GLU A 1 271 ? -12.981 2.302 8.736 1.00 95.38 271 GLU A CA 1
ATOM 1988 C C . GLU A 1 271 ? -13.996 3.447 8.644 1.00 95.38 271 GLU A C 1
ATOM 1990 O O . GLU A 1 271 ? -14.064 4.308 9.526 1.00 95.38 271 GLU A O 1
ATOM 1995 N N . GLY A 1 272 ? -14.804 3.424 7.588 1.00 95.56 272 GLY A N 1
ATOM 1996 C CA . GLY A 1 272 ? -15.901 4.361 7.412 1.00 95.56 272 GLY A CA 1
ATOM 1997 C C . GLY A 1 272 ? -15.678 5.341 6.286 1.00 95.56 272 GLY A C 1
ATOM 1998 O O . GLY A 1 272 ? -14.594 5.458 5.709 1.00 95.56 272 GLY A O 1
ATOM 1999 N N . ASP A 1 273 ? -16.742 6.065 5.976 1.00 94.44 273 ASP A N 1
ATOM 2000 C CA . ASP A 1 273 ? -16.756 7.098 4.951 1.00 94.44 273 ASP A CA 1
ATOM 2001 C C . ASP A 1 273 ? -16.126 8.411 5.459 1.00 94.44 273 ASP A C 1
ATOM 2003 O O . ASP A 1 273 ? -16.764 9.460 5.560 1.00 94.44 273 ASP A O 1
ATOM 2007 N N . LEU A 1 274 ? -14.851 8.317 5.842 1.00 94.25 274 LEU A N 1
ATOM 2008 C CA . LEU A 1 274 ? -14.033 9.404 6.377 1.00 94.25 274 LEU A CA 1
ATOM 2009 C C . LEU A 1 274 ? -13.052 9.898 5.308 1.00 94.25 274 LEU A C 1
ATOM 2011 O O . LEU A 1 274 ? -12.447 9.096 4.603 1.00 94.25 274 LEU A O 1
ATOM 2015 N N . GLY A 1 275 ? -12.877 11.214 5.189 1.00 95.06 275 GLY A N 1
ATOM 2016 C CA . GLY A 1 275 ? -11.897 11.804 4.271 1.00 95.06 275 GLY A CA 1
ATOM 2017 C C . GLY A 1 275 ? -10.448 11.662 4.748 1.00 95.06 275 GLY A C 1
ATOM 2018 O O . GLY A 1 275 ? -10.185 11.161 5.841 1.00 95.06 275 GLY A O 1
ATOM 2019 N N . ILE A 1 276 ? -9.520 12.141 3.917 1.00 98.06 276 ILE A N 1
ATOM 2020 C CA . ILE A 1 276 ? -8.114 12.380 4.268 1.00 98.06 276 ILE A CA 1
ATOM 2021 C C . ILE A 1 276 ? -7.804 13.818 3.853 1.00 98.06 276 ILE A C 1
ATOM 2023 O O . ILE A 1 276 ? -8.051 14.179 2.703 1.00 98.06 276 ILE A O 1
ATOM 2027 N N . THR A 1 277 ? -7.308 14.649 4.771 1.00 97.88 277 THR A N 1
ATOM 2028 C CA . THR A 1 277 ? -6.911 16.030 4.446 1.00 97.88 277 THR A CA 1
ATOM 2029 C C . THR A 1 277 ? -5.406 16.130 4.275 1.00 97.88 277 THR A C 1
ATOM 2031 O O . THR A 1 277 ? -4.655 15.534 5.045 1.00 97.88 277 THR A O 1
ATOM 2034 N N . LEU A 1 278 ? -4.980 16.878 3.258 1.00 98.69 278 LEU A N 1
ATOM 2035 C CA . LEU A 1 278 ? -3.598 16.959 2.800 1.00 98.69 278 LEU A CA 1
ATOM 2036 C C . LEU A 1 278 ? -3.193 18.413 2.549 1.00 98.69 278 LEU A C 1
ATOM 2038 O O . LEU A 1 278 ? -3.943 19.159 1.920 1.00 98.69 278 LEU A O 1
ATOM 2042 N N . GLU A 1 279 ? -2.013 18.804 3.023 1.00 98.44 279 GLU A N 1
ATOM 2043 C CA . GLU A 1 279 ? -1.463 20.155 2.850 1.00 98.44 279 GLU A CA 1
ATOM 2044 C C . GLU A 1 279 ? 0.071 20.107 2.871 1.00 98.44 279 GLU A C 1
ATOM 2046 O O . GLU A 1 279 ? 0.646 19.725 3.887 1.00 98.44 279 GLU A O 1
ATOM 2051 N N . ASP A 1 280 ? 0.748 20.525 1.797 1.00 98.44 280 ASP A N 1
ATOM 2052 C CA . ASP A 1 280 ? 2.181 20.848 1.875 1.00 98.44 280 ASP A CA 1
ATOM 2053 C C . ASP A 1 280 ? 2.335 22.218 2.562 1.00 98.44 280 ASP A C 1
ATOM 2055 O O . ASP A 1 280 ? 1.718 23.200 2.148 1.00 98.44 280 ASP A O 1
ATOM 2059 N N . VAL A 1 281 ? 3.143 22.288 3.624 1.00 98.38 281 VAL A N 1
ATOM 2060 C CA . VAL A 1 281 ? 3.402 23.523 4.394 1.00 98.38 281 VAL A CA 1
ATOM 2061 C C . VAL A 1 281 ? 4.7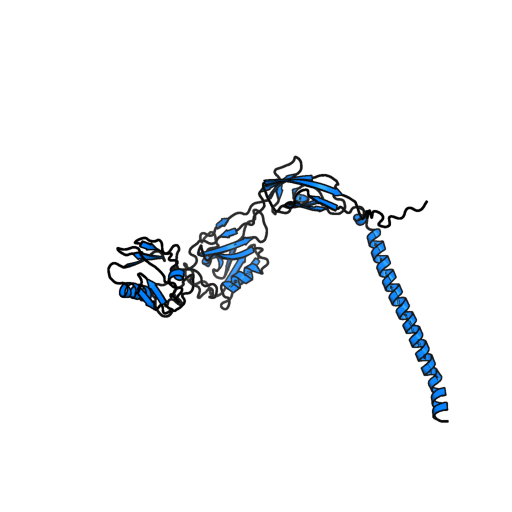08 24.173 3.933 1.00 98.38 281 VAL A C 1
ATOM 2063 O O . VAL A 1 281 ? 4.777 25.386 3.738 1.00 98.38 281 VAL A O 1
ATOM 2066 N N . SER A 1 282 ? 5.749 23.361 3.747 1.00 98.06 282 SER A N 1
ATOM 2067 C CA . SER A 1 282 ? 7.026 23.727 3.135 1.00 98.06 282 SER A CA 1
ATOM 2068 C C . SER A 1 282 ? 7.577 22.542 2.338 1.00 98.06 282 SER A C 1
ATOM 2070 O O . SER A 1 282 ? 7.331 21.392 2.688 1.00 98.06 282 SER A O 1
ATOM 2072 N N . GLY A 1 283 ? 8.340 22.804 1.276 1.00 97.19 283 GLY A N 1
ATOM 2073 C CA . GLY A 1 283 ? 8.719 21.748 0.334 1.00 97.19 283 GLY A CA 1
ATOM 2074 C C . GLY A 1 283 ? 7.537 21.327 -0.543 1.00 97.19 283 GLY A C 1
ATOM 2075 O O . GLY A 1 283 ? 6.649 22.139 -0.805 1.00 97.19 283 GLY A O 1
ATOM 2076 N N . ASP A 1 284 ? 7.558 20.093 -1.043 1.00 97.62 284 ASP A N 1
ATOM 2077 C CA . ASP A 1 284 ? 6.634 19.636 -2.090 1.00 97.62 284 ASP A CA 1
ATOM 2078 C C . ASP A 1 284 ? 6.351 18.122 -2.062 1.00 97.62 284 ASP A C 1
ATOM 2080 O O . ASP A 1 284 ? 6.021 17.533 -3.092 1.00 97.62 284 ASP A O 1
ATOM 2084 N N . PHE A 1 285 ? 6.472 17.466 -0.901 1.00 98.12 285 PHE A N 1
ATOM 2085 C CA . PHE A 1 285 ? 6.310 16.011 -0.794 1.00 98.12 285 PHE A CA 1
ATOM 2086 C C . PHE A 1 285 ? 4.958 15.518 -1.329 1.00 98.12 285 PHE A C 1
ATOM 2088 O O . PHE A 1 285 ? 4.925 14.610 -2.166 1.00 98.12 285 PHE A O 1
ATOM 2095 N N . LEU A 1 286 ? 3.834 16.098 -0.893 1.00 98.25 286 LEU A N 1
ATOM 2096 C CA . LEU A 1 286 ? 2.507 15.630 -1.310 1.00 98.25 286 LEU A CA 1
ATOM 2097 C C . LEU A 1 286 ? 2.236 15.930 -2.789 1.00 98.25 286 LEU A C 1
ATOM 2099 O O . LEU A 1 286 ? 1.597 15.128 -3.480 1.00 98.25 286 LEU A O 1
ATOM 2103 N N . ALA A 1 287 ? 2.748 17.053 -3.293 1.00 97.81 287 ALA A N 1
ATOM 2104 C CA . ALA A 1 287 ? 2.690 17.388 -4.710 1.00 97.81 287 ALA A CA 1
ATOM 2105 C C . ALA A 1 287 ? 3.508 16.406 -5.573 1.00 97.81 287 ALA A C 1
ATOM 2107 O O . ALA A 1 287 ? 2.989 15.883 -6.561 1.00 97.81 287 ALA A O 1
ATOM 2108 N N . LYS A 1 288 ? 4.757 16.104 -5.188 1.00 97.31 288 LYS A N 1
ATOM 2109 C CA . LYS A 1 288 ? 5.676 15.213 -5.928 1.00 97.31 288 LYS A CA 1
ATOM 2110 C C . LYS A 1 288 ? 5.251 13.756 -5.894 1.00 97.31 288 LYS A C 1
ATOM 2112 O O . LYS A 1 288 ? 5.365 13.063 -6.897 1.00 97.31 288 LYS A O 1
ATOM 2117 N N . THR A 1 289 ? 4.677 13.315 -4.779 1.00 97.31 289 THR A N 1
ATOM 2118 C CA . THR A 1 289 ? 4.033 11.997 -4.665 1.00 97.31 289 THR A CA 1
ATOM 2119 C C . THR A 1 289 ? 2.662 11.937 -5.351 1.00 97.31 289 THR A C 1
ATOM 2121 O O . THR A 1 289 ? 2.029 10.879 -5.385 1.00 97.31 289 THR A O 1
ATOM 2124 N N . ARG A 1 290 ? 2.207 13.065 -5.918 1.00 97.94 290 ARG A N 1
ATOM 2125 C CA . ARG A 1 290 ? 0.940 13.240 -6.639 1.00 97.94 290 ARG A CA 1
ATOM 2126 C C . ARG A 1 290 ? -0.296 12.871 -5.824 1.00 97.94 290 ARG A C 1
ATOM 2128 O O . ARG A 1 290 ? -1.306 12.450 -6.383 1.00 97.94 290 ARG A O 1
ATOM 2135 N N . LEU A 1 291 ? -0.218 13.027 -4.504 1.00 98.19 291 LEU A N 1
ATOM 2136 C CA . LEU A 1 291 ? -1.311 12.747 -3.572 1.00 98.19 291 LEU A CA 1
ATOM 2137 C C . LEU A 1 291 ? -2.343 13.876 -3.521 1.00 98.19 291 LEU A C 1
ATOM 2139 O O . LEU A 1 291 ? -3.496 13.618 -3.182 1.00 98.19 291 LEU A O 1
ATOM 2143 N N . LEU A 1 292 ? -1.955 15.108 -3.854 1.00 97.81 292 LEU A N 1
ATOM 2144 C CA . LEU A 1 292 ? -2.864 16.255 -3.886 1.00 97.81 292 LEU A CA 1
ATOM 2145 C C . LEU A 1 292 ? -3.813 16.191 -5.088 1.00 97.81 292 LEU A C 1
ATOM 2147 O O . LEU A 1 292 ? -3.409 15.813 -6.187 1.00 97.81 292 LEU A O 1
ATOM 2151 N N . ASP A 1 293 ? -5.043 16.677 -4.915 1.00 95.69 293 ASP A N 1
ATOM 2152 C CA . ASP A 1 293 ? -6.025 16.803 -6.004 1.00 95.69 293 ASP A CA 1
ATOM 2153 C C . ASP A 1 293 ? -5.485 17.666 -7.162 1.00 95.69 293 ASP A C 1
ATOM 2155 O O . ASP A 1 293 ? -5.700 17.361 -8.336 1.00 95.69 293 ASP A O 1
ATOM 2159 N N . ALA A 1 294 ? -4.696 18.702 -6.843 1.00 95.94 294 ALA A N 1
ATOM 2160 C CA . ALA A 1 294 ? -4.005 19.546 -7.824 1.00 95.94 294 ALA A CA 1
ATOM 2161 C C . ALA A 1 294 ? -3.015 18.765 -8.713 1.00 95.94 294 ALA A C 1
ATOM 2163 O O . ALA A 1 294 ? -2.710 19.191 -9.825 1.00 95.94 294 ALA A O 1
ATOM 2164 N N . ASN A 1 295 ? -2.553 17.605 -8.244 1.00 96.31 295 ASN A N 1
ATOM 2165 C CA . ASN A 1 295 ? -1.631 16.702 -8.926 1.00 96.31 295 ASN A CA 1
ATOM 2166 C C . ASN A 1 295 ? -2.336 15.415 -9.394 1.00 96.31 295 ASN A C 1
ATOM 2168 O O . ASN A 1 295 ? -1.688 14.395 -9.622 1.00 96.31 295 ASN A O 1
ATOM 2172 N N . SER A 1 296 ? -3.663 15.469 -9.577 1.00 96.19 296 SER A N 1
ATOM 2173 C CA . SER A 1 296 ? -4.515 14.334 -9.973 1.00 96.19 296 SER A CA 1
ATOM 2174 C C . SER A 1 296 ? -4.568 13.189 -8.953 1.00 96.19 296 SER A C 1
ATOM 2176 O O . SER A 1 296 ? -4.930 12.064 -9.304 1.00 96.19 296 SER A O 1
ATOM 2178 N N . GLY A 1 297 ? -4.237 13.468 -7.689 1.00 97.31 297 GLY A N 1
ATOM 2179 C CA . GLY A 1 297 ? -4.594 12.598 -6.576 1.00 97.31 297 GLY A CA 1
ATOM 2180 C C . GLY A 1 297 ? -6.114 12.460 -6.461 1.00 97.31 297 GLY A C 1
ATOM 2181 O O . GLY A 1 297 ? -6.871 13.317 -6.919 1.00 97.31 297 GLY A O 1
ATOM 2182 N N . SER A 1 298 ? -6.582 11.348 -5.899 1.00 96.75 298 SER A N 1
ATOM 2183 C CA . SER A 1 298 ? -8.017 11.087 -5.771 1.00 96.75 298 SER A CA 1
ATOM 2184 C C . SER A 1 298 ? -8.372 10.315 -4.507 1.00 96.75 298 SER A C 1
ATOM 2186 O O . SER A 1 298 ? -7.748 9.307 -4.164 1.00 96.75 298 SER A O 1
ATOM 2188 N N . LEU A 1 299 ? -9.444 10.756 -3.849 1.00 97.38 299 LEU A N 1
ATOM 2189 C CA . LEU A 1 299 ? -10.027 10.059 -2.712 1.00 97.38 299 LEU A CA 1
ATOM 2190 C C . LEU A 1 299 ? -10.978 8.959 -3.194 1.00 97.38 299 LEU A C 1
ATOM 2192 O O . LEU A 1 299 ? -12.082 9.222 -3.676 1.00 97.38 299 LEU A O 1
ATOM 2196 N N . SER A 1 300 ? -10.598 7.705 -2.977 1.00 96.56 300 SER A N 1
ATOM 2197 C CA . SER A 1 300 ? -11.548 6.598 -2.943 1.00 96.56 300 SER A CA 1
ATOM 2198 C C . SER A 1 300 ? -12.215 6.580 -1.573 1.00 96.56 300 SER A C 1
ATOM 2200 O O . SER A 1 300 ? -11.610 6.160 -0.583 1.00 96.56 300 SER A O 1
ATOM 2202 N N . ARG A 1 301 ? -13.473 7.024 -1.517 1.00 95.38 301 ARG A N 1
ATOM 2203 C CA . ARG A 1 301 ? -14.245 7.076 -0.270 1.00 95.38 301 ARG A CA 1
ATOM 2204 C C . ARG A 1 301 ? -14.349 5.695 0.375 1.00 95.38 301 ARG A C 1
ATOM 2206 O O . ARG A 1 301 ? -14.492 4.677 -0.309 1.00 95.38 301 ARG A O 1
ATOM 2213 N N . GLY A 1 302 ? -14.266 5.686 1.699 1.00 95.38 302 GLY A N 1
ATOM 2214 C CA . GLY A 1 302 ? -14.598 4.516 2.491 1.00 95.38 302 GLY A CA 1
ATOM 2215 C C . GLY A 1 302 ? -16.105 4.290 2.501 1.00 95.38 302 GLY A C 1
ATOM 2216 O O . GLY A 1 302 ? -16.881 5.018 1.882 1.00 95.38 302 GLY A O 1
ATOM 2217 N N . LYS A 1 303 ? -16.529 3.248 3.198 1.00 95.50 303 LYS A N 1
ATOM 2218 C CA . LYS A 1 303 ? -17.940 2.894 3.327 1.00 95.50 303 LYS A CA 1
ATOM 2219 C C . LYS A 1 303 ? -18.263 2.739 4.794 1.00 95.50 303 LYS A C 1
ATOM 2221 O O . LYS A 1 303 ? -17.442 2.194 5.524 1.00 95.50 303 LYS A O 1
ATOM 2226 N N . ASN A 1 304 ? -19.452 3.165 5.193 1.00 95.81 304 ASN A N 1
ATOM 2227 C CA . ASN A 1 304 ? -20.008 2.838 6.500 1.00 95.81 304 ASN A CA 1
ATOM 2228 C C . ASN A 1 304 ? -20.555 1.402 6.497 1.00 95.81 304 ASN A C 1
ATOM 2230 O O . ASN A 1 304 ? -20.945 0.861 5.451 1.00 95.81 304 ASN A O 1
ATOM 2234 N N . LEU A 1 305 ? -20.600 0.803 7.684 1.00 95.62 305 LEU A N 1
ATOM 2235 C CA . LEU A 1 305 ? -21.338 -0.424 7.945 1.00 95.62 305 LEU A CA 1
ATOM 2236 C C . LEU A 1 305 ? -22.827 -0.116 7.784 1.00 95.62 305 LEU A C 1
ATOM 2238 O O . LEU A 1 305 ? -23.329 0.804 8.425 1.00 95.62 305 LEU A O 1
ATOM 2242 N N . ILE A 1 306 ? -23.531 -0.906 6.975 1.00 94.81 306 ILE A N 1
ATOM 2243 C CA . ILE A 1 306 ? -24.985 -0.814 6.806 1.00 94.81 306 ILE A CA 1
ATOM 2244 C C . ILE A 1 306 ? -25.601 -2.088 7.364 1.00 94.81 306 ILE A C 1
ATOM 2246 O O . ILE A 1 306 ? -25.258 -3.195 6.933 1.00 94.81 306 ILE A O 1
ATOM 2250 N N . TYR A 1 307 ? -26.512 -1.936 8.318 1.00 93.44 307 TYR A N 1
ATOM 2251 C CA . TYR A 1 307 ? -27.092 -3.059 9.043 1.00 93.44 307 TYR A CA 1
ATOM 2252 C C . TYR A 1 307 ? -28.531 -2.786 9.482 1.00 93.44 307 TYR A C 1
ATOM 2254 O O . TYR A 1 307 ? -29.038 -1.676 9.372 1.00 93.44 307 TYR A O 1
ATOM 2262 N N . LYS A 1 308 ? -29.200 -3.817 9.983 1.00 92.81 308 LYS A N 1
ATOM 2263 C CA . LYS A 1 308 ? -30.518 -3.762 10.615 1.00 92.81 308 LYS A CA 1
ATOM 2264 C C . LYS A 1 308 ? -30.415 -4.323 12.026 1.00 92.81 308 LYS A C 1
ATOM 2266 O O . LYS A 1 308 ? -29.673 -5.286 12.233 1.00 92.81 308 LYS A O 1
ATOM 2271 N N . VAL A 1 309 ? -31.182 -3.775 12.964 1.00 91.38 309 VAL A N 1
ATOM 2272 C CA . VAL A 1 309 ? -31.352 -4.336 14.311 1.00 91.38 309 VAL A CA 1
ATOM 2273 C C . VAL A 1 309 ? -32.822 -4.644 14.525 1.00 91.38 309 VAL A C 1
ATOM 2275 O O . VAL A 1 309 ? -33.673 -3.776 14.379 1.00 91.38 309 VAL A O 1
ATOM 2278 N N . ASN A 1 310 ? -33.131 -5.888 14.875 1.00 87.75 310 ASN A N 1
ATOM 2279 C CA . ASN A 1 310 ? -34.489 -6.401 15.007 1.00 87.75 310 ASN A CA 1
ATOM 2280 C C . ASN A 1 310 ? -35.317 -6.122 13.744 1.00 87.75 310 ASN A C 1
ATOM 2282 O O . ASN A 1 310 ? -35.086 -6.761 12.707 1.00 87.75 310 ASN A O 1
ATOM 2286 N N . ASP A 1 311 ? -36.264 -5.190 13.829 1.00 86.25 311 ASP A N 1
ATOM 2287 C CA . ASP A 1 311 ? -37.125 -4.768 12.728 1.00 86.25 311 ASP A CA 1
ATOM 2288 C C . ASP A 1 311 ? -36.801 -3.355 12.204 1.00 86.25 311 ASP A C 1
ATOM 2290 O O . ASP A 1 311 ? -37.323 -2.986 11.151 1.00 86.25 311 ASP A O 1
ATOM 2294 N N . ASP A 1 312 ? -35.839 -2.653 12.816 1.00 84.38 312 ASP A N 1
ATOM 2295 C CA . ASP A 1 312 ? -35.446 -1.277 12.496 1.00 84.38 312 ASP A CA 1
ATOM 2296 C C . ASP A 1 312 ? -34.169 -1.205 11.643 1.00 84.38 312 ASP A C 1
ATOM 2298 O O . ASP A 1 312 ? -33.156 -1.855 11.926 1.00 84.38 312 ASP A O 1
ATOM 2302 N N . GLY A 1 313 ? -34.208 -0.391 10.585 1.00 85.75 313 GLY A N 1
ATOM 2303 C CA . GLY A 1 313 ? -33.075 -0.117 9.699 1.00 85.75 313 GLY A CA 1
ATOM 2304 C C . GLY A 1 313 ? -33.491 0.267 8.268 1.00 85.75 313 GLY A C 1
ATOM 2305 O O . GLY A 1 313 ? -34.688 0.343 7.982 1.00 85.75 313 GLY A O 1
ATOM 2306 N N . PRO A 1 314 ? -32.526 0.488 7.352 1.00 91.00 314 PRO A N 1
ATOM 2307 C CA . PRO A 1 314 ? -31.088 0.351 7.576 1.00 91.00 314 PRO A CA 1
ATOM 2308 C C . PRO A 1 314 ? -30.537 1.434 8.514 1.00 91.00 314 PRO A C 1
ATOM 2310 O O . PRO A 1 314 ? -30.899 2.603 8.420 1.00 91.00 314 PRO A O 1
ATOM 2313 N N . LEU A 1 315 ? -29.667 1.014 9.426 1.00 94.25 315 LEU A N 1
ATOM 2314 C CA . LEU A 1 315 ? -28.852 1.850 10.296 1.00 94.25 315 LEU A CA 1
ATOM 2315 C C . LEU A 1 315 ? -27.418 1.877 9.769 1.00 94.25 315 LEU A C 1
ATOM 2317 O O . LEU A 1 315 ? -26.979 0.959 9.067 1.00 94.25 315 LEU A O 1
ATOM 2321 N N . GLU A 1 316 ? -26.680 2.908 10.166 1.00 94.06 316 GLU A N 1
ATOM 2322 C CA . GLU A 1 316 ? -25.277 3.075 9.807 1.00 94.06 316 GLU A CA 1
ATOM 2323 C C . GLU A 1 316 ? -24.375 3.102 11.041 1.00 94.06 316 GLU A C 1
ATOM 2325 O O . GLU A 1 316 ? -24.739 3.615 12.101 1.00 94.06 316 GLU A O 1
ATOM 2330 N N . SER A 1 317 ? -23.180 2.532 10.900 1.00 94.94 317 SER A N 1
ATOM 2331 C CA . SER A 1 317 ? -22.057 2.755 11.810 1.00 94.94 317 SER A CA 1
ATOM 2332 C C . SER A 1 317 ? -20.828 3.107 10.985 1.00 94.94 317 SER A C 1
ATOM 2334 O O . SER A 1 317 ? -20.629 2.563 9.899 1.00 94.94 317 SER A O 1
ATOM 2336 N N . VAL A 1 318 ? -19.998 4.016 11.495 1.00 94.19 318 VAL A N 1
ATOM 2337 C CA . VAL A 1 318 ? -18.766 4.430 10.809 1.00 94.19 318 VAL A CA 1
ATOM 2338 C C . VAL A 1 318 ? -17.840 3.227 10.617 1.00 94.19 318 VAL A C 1
ATOM 2340 O O . VAL A 1 318 ? -17.341 3.012 9.523 1.00 94.19 318 VAL A O 1
ATOM 2343 N N . GLY A 1 319 ? -17.660 2.399 11.647 1.00 95.56 319 GLY A N 1
ATOM 2344 C CA . GLY A 1 319 ? -16.829 1.196 11.577 1.00 95.56 319 GLY A CA 1
ATOM 2345 C C . GLY A 1 319 ? -17.627 -0.102 11.603 1.00 95.56 319 GLY A C 1
ATOM 2346 O O . GLY A 1 319 ? -18.850 -0.113 11.742 1.00 95.56 319 GLY A O 1
ATOM 2347 N N . ASN A 1 320 ? -16.907 -1.220 11.550 1.00 95.62 320 ASN A N 1
ATOM 2348 C CA . ASN A 1 320 ? -17.475 -2.565 11.662 1.00 95.62 320 ASN A CA 1
ATOM 2349 C C . ASN A 1 320 ? -17.936 -2.926 13.085 1.00 95.62 320 ASN A C 1
ATOM 2351 O O . ASN A 1 320 ? -18.515 -3.994 13.296 1.00 95.62 320 ASN A O 1
ATOM 2355 N N . THR A 1 321 ? -17.721 -2.028 14.049 1.00 95.06 321 THR A N 1
ATOM 2356 C CA . THR A 1 321 ? -18.280 -2.112 15.398 1.00 95.06 321 THR A CA 1
ATOM 2357 C C . THR A 1 321 ? -19.525 -1.236 15.509 1.00 95.06 321 THR A C 1
ATOM 2359 O O . THR A 1 321 ? -19.492 -0.016 15.345 1.00 95.06 321 THR A O 1
ATOM 2362 N N . ILE A 1 322 ? -20.637 -1.885 15.814 1.00 94.31 322 ILE A N 1
ATOM 2363 C CA . ILE A 1 322 ? -21.915 -1.311 16.202 1.00 94.31 322 ILE A CA 1
ATOM 2364 C C . ILE A 1 322 ? -21.845 -1.018 17.699 1.00 94.31 322 ILE A C 1
ATOM 2366 O O . ILE A 1 322 ? -21.515 -1.893 18.499 1.00 94.31 322 ILE A O 1
ATOM 2370 N N . THR A 1 323 ? -22.173 0.210 18.078 1.00 93.38 323 THR A N 1
ATOM 2371 C CA . THR A 1 323 ? -22.164 0.658 19.475 1.00 93.38 323 THR A CA 1
ATOM 2372 C C . THR A 1 323 ? -23.579 0.961 19.948 1.00 93.38 323 THR A C 1
ATOM 2374 O O . THR A 1 323 ? -24.532 0.943 19.162 1.00 93.38 323 THR A O 1
ATOM 2377 N N . SER A 1 324 ? -23.727 1.312 21.223 1.00 91.00 324 SER A N 1
ATOM 2378 C CA . SER A 1 324 ? -24.990 1.825 21.756 1.00 91.00 324 SER A CA 1
ATOM 2379 C C . SER A 1 324 ? -25.487 3.059 21.000 1.00 91.00 324 SER A C 1
ATOM 2381 O O . SER A 1 324 ? -26.684 3.198 20.777 1.00 91.00 324 SER A O 1
ATOM 2383 N N . ASN A 1 325 ? -24.576 3.917 20.527 1.00 88.88 325 ASN A N 1
ATOM 2384 C CA . ASN A 1 325 ? -24.937 5.130 19.793 1.00 88.88 325 ASN A CA 1
ATOM 2385 C C . ASN A 1 325 ? -25.512 4.829 18.407 1.00 88.88 325 ASN A C 1
ATOM 2387 O O . ASN A 1 325 ? -26.360 5.575 17.931 1.00 88.88 325 ASN A O 1
ATOM 2391 N N . SER A 1 326 ? -25.051 3.758 17.755 1.00 91.44 326 SER A N 1
ATOM 2392 C CA . SER A 1 326 ? -25.520 3.400 16.416 1.00 91.44 326 SER A CA 1
ATOM 2393 C C . SER A 1 326 ? -26.711 2.436 16.455 1.00 91.44 326 SER A C 1
ATOM 2395 O O . SER A 1 326 ? -27.568 2.517 15.582 1.00 91.44 326 SER A O 1
ATOM 2397 N N . SER A 1 327 ? -26.776 1.536 17.446 1.00 90.81 327 SER A N 1
ATOM 2398 C CA . SER A 1 327 ? -27.856 0.542 17.589 1.00 90.81 327 SER A CA 1
ATOM 2399 C C . SER A 1 327 ? -29.028 0.992 18.461 1.00 90.81 327 SER A C 1
ATOM 2401 O O . SER A 1 327 ? -30.093 0.385 18.394 1.00 90.81 327 SER A O 1
ATOM 2403 N N . GLY A 1 328 ? -28.832 1.992 19.325 1.00 90.75 328 GLY A N 1
ATOM 2404 C CA . GLY A 1 328 ? -29.800 2.395 20.349 1.00 90.75 328 GLY A CA 1
ATOM 2405 C C . GLY A 1 328 ? -29.868 1.463 21.568 1.00 90.75 328 GLY A C 1
ATOM 2406 O O . GLY A 1 328 ? -30.639 1.726 22.491 1.00 90.75 328 GLY A O 1
ATOM 2407 N N . ILE A 1 329 ? -29.072 0.388 21.610 1.00 90.50 329 ILE A N 1
ATOM 2408 C CA . ILE A 1 329 ? -29.061 -0.567 22.724 1.00 90.50 329 ILE A CA 1
ATOM 2409 C C . ILE A 1 329 ? -27.931 -0.197 23.687 1.00 90.50 329 ILE A C 1
ATOM 2411 O O . ILE A 1 329 ? -26.754 -0.455 23.432 1.00 90.50 329 ILE A O 1
ATOM 2415 N N . GLN A 1 330 ? -28.290 0.419 24.812 1.00 92.69 330 GLN A N 1
ATOM 2416 C CA . GLN A 1 330 ? -27.327 0.875 25.816 1.00 92.69 330 GLN A CA 1
ATOM 2417 C C . GLN A 1 330 ? -26.500 -0.285 26.387 1.00 92.69 330 GLN A C 1
ATOM 2419 O O . GLN A 1 330 ? -27.062 -1.281 26.836 1.00 92.69 330 GLN A O 1
ATOM 2424 N N . GLY A 1 331 ? -25.172 -0.126 26.384 1.00 90.19 331 GLY A N 1
ATOM 2425 C CA . GLY A 1 331 ? -24.215 -1.106 26.911 1.00 90.19 331 GLY A CA 1
ATOM 2426 C C . GLY A 1 331 ? -23.903 -2.289 25.984 1.00 90.19 331 GLY A C 1
ATOM 2427 O O . GLY A 1 331 ? -23.048 -3.102 26.324 1.00 90.19 331 GLY A O 1
ATOM 2428 N N . LEU A 1 332 ? -24.541 -2.395 24.810 1.00 92.38 332 LEU A N 1
ATOM 2429 C CA . LEU A 1 332 ? -24.253 -3.448 23.832 1.00 92.38 332 LEU A CA 1
ATOM 2430 C C . LEU A 1 332 ? -23.246 -2.968 22.774 1.00 92.38 332 LEU A C 1
ATOM 2432 O O . LEU A 1 332 ? -23.448 -1.944 22.118 1.00 92.38 332 LEU A O 1
ATOM 2436 N N . GLY A 1 333 ? -22.188 -3.753 22.569 1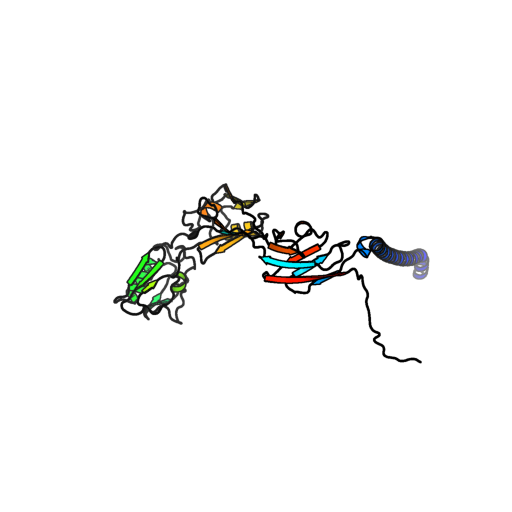.00 93.19 333 GLY A N 1
ATOM 2437 C CA . GLY A 1 333 ? -21.254 -3.625 21.450 1.00 93.19 333 GLY A CA 1
ATOM 2438 C C . GLY A 1 333 ? -21.292 -4.873 20.572 1.00 93.19 333 GLY A C 1
ATOM 2439 O O . GLY A 1 333 ? -21.296 -5.988 21.093 1.00 93.19 333 GLY A O 1
ATOM 2440 N N . VAL A 1 334 ? -21.325 -4.708 19.249 1.00 93.00 334 VAL A N 1
ATOM 2441 C CA . VAL A 1 334 ? -21.346 -5.822 18.284 1.00 93.00 334 VAL A CA 1
ATOM 2442 C C . VAL A 1 334 ? -20.353 -5.553 17.163 1.00 93.00 334 VAL A C 1
ATOM 2444 O O . VAL A 1 334 ? -20.386 -4.485 16.569 1.00 93.00 334 VAL A O 1
ATOM 2447 N N . THR A 1 335 ? -19.499 -6.515 16.825 1.00 94.69 335 THR A N 1
ATOM 2448 C CA . THR A 1 335 ? -18.541 -6.399 15.718 1.00 94.69 335 THR A CA 1
ATOM 2449 C C . THR A 1 335 ? -18.892 -7.388 14.613 1.00 94.69 335 THR A C 1
ATOM 2451 O O . THR A 1 335 ? -19.041 -8.586 14.861 1.00 94.69 335 THR A O 1
ATOM 2454 N N . ALA A 1 336 ? -19.011 -6.888 13.384 1.00 93.06 336 ALA A N 1
ATOM 2455 C CA . ALA A 1 336 ? -19.308 -7.681 12.197 1.00 93.06 336 ALA A CA 1
ATOM 2456 C C . ALA A 1 336 ? -18.047 -7.923 11.356 1.00 93.06 336 ALA A C 1
ATOM 2458 O O . ALA A 1 336 ? -17.277 -7.004 11.098 1.00 93.06 336 ALA A O 1
ATOM 2459 N N . THR A 1 337 ? -17.857 -9.150 10.870 1.00 92.44 337 THR A N 1
ATOM 2460 C CA . THR A 1 337 ? -16.720 -9.511 9.995 1.00 92.44 337 THR A CA 1
ATOM 2461 C C . THR A 1 337 ? -17.147 -10.026 8.623 1.00 92.44 337 THR A C 1
ATOM 2463 O O . THR A 1 337 ? -16.307 -10.316 7.771 1.00 92.44 337 THR A O 1
ATOM 2466 N N . LYS A 1 338 ? -18.458 -10.132 8.372 1.00 88.69 338 LYS A N 1
ATOM 2467 C CA . LYS A 1 338 ? -19.020 -10.542 7.083 1.00 88.69 338 LYS A CA 1
ATOM 2468 C C . LYS A 1 338 ? -20.364 -9.858 6.827 1.00 88.69 338 LYS A C 1
ATOM 2470 O O . LYS A 1 338 ? -21.159 -9.703 7.749 1.00 88.69 338 LYS A O 1
ATOM 2475 N N . ALA A 1 339 ? -20.619 -9.502 5.569 1.00 84.94 339 ALA A N 1
ATOM 2476 C CA . ALA A 1 339 ? -21.927 -9.064 5.083 1.00 84.94 339 ALA A CA 1
ATOM 2477 C C . ALA A 1 339 ? -22.694 -10.221 4.408 1.00 84.94 339 ALA A C 1
ATOM 2479 O O . ALA A 1 339 ? -22.094 -11.220 4.005 1.00 84.94 339 ALA A O 1
ATOM 2480 N N . SER A 1 340 ? -24.013 -10.064 4.255 1.00 67.88 340 SER A N 1
ATOM 2481 C CA . SER A 1 340 ? -24.931 -10.999 3.572 1.00 67.88 340 SER A CA 1
ATOM 2482 C C . SER A 1 340 ? -25.415 -12.204 4.395 1.00 67.88 340 SER A C 1
ATOM 2484 O O . SER A 1 340 ? -25.745 -13.248 3.833 1.00 67.88 340 SER A O 1
ATOM 2486 N N . GLY A 1 341 ? -25.496 -12.070 5.721 1.00 62.12 341 GLY A N 1
ATOM 2487 C CA . GLY A 1 341 ? -26.104 -13.072 6.599 1.00 62.12 341 GLY A CA 1
ATOM 2488 C C . GLY A 1 341 ? -26.980 -12.428 7.669 1.00 62.12 341 GLY A C 1
ATOM 2489 O O . GLY A 1 341 ? -26.581 -11.445 8.291 1.00 62.12 341 GLY A O 1
ATOM 2490 N N . ALA A 1 342 ? -28.168 -12.992 7.898 1.00 61.34 342 ALA A N 1
ATOM 2491 C CA . ALA A 1 342 ? -28.911 -12.734 9.124 1.00 61.34 342 ALA A CA 1
ATOM 2492 C C . ALA A 1 342 ? -28.233 -13.503 10.267 1.00 61.34 342 ALA A C 1
ATOM 2494 O O . ALA A 1 342 ? -28.012 -14.714 10.169 1.00 61.34 342 ALA A O 1
ATOM 2495 N N . ALA A 1 343 ? -27.904 -12.805 11.348 1.00 64.50 343 ALA A N 1
ATOM 2496 C CA . ALA A 1 343 ? -27.317 -13.387 12.543 1.00 64.50 343 ALA A CA 1
ATOM 2497 C C . ALA A 1 343 ? -28.114 -12.950 13.774 1.00 64.50 343 ALA A C 1
ATOM 2499 O O . ALA A 1 343 ? -28.579 -11.817 13.887 1.00 64.50 343 ALA A O 1
ATOM 2500 N N . LYS A 1 344 ? -28.300 -13.869 14.717 1.00 67.62 344 LYS A N 1
ATOM 2501 C CA . LYS A 1 344 ? -28.988 -13.586 15.976 1.00 67.62 344 LYS A CA 1
ATOM 2502 C C . LYS A 1 344 ? -27.968 -13.582 17.108 1.00 67.62 344 LYS A C 1
ATOM 2504 O O . LYS A 1 344 ? -27.265 -14.577 17.290 1.00 67.62 344 LYS A O 1
ATOM 2509 N N . VAL A 1 345 ? -27.914 -12.496 17.872 1.00 71.69 345 VAL A N 1
ATOM 2510 C CA . VAL A 1 345 ? -27.329 -12.508 19.214 1.00 71.69 345 VAL A CA 1
ATOM 2511 C C . VAL A 1 345 ? -28.392 -13.136 20.108 1.00 71.69 345 VAL A C 1
ATOM 2513 O O . VAL A 1 345 ? -29.463 -12.566 20.321 1.00 71.69 345 VAL A O 1
ATOM 2516 N N . SER A 1 346 ? -28.152 -14.392 20.474 1.00 60.66 346 SER A N 1
ATOM 2517 C CA . SER A 1 346 ? -29.159 -15.321 20.991 1.00 60.66 346 SER A CA 1
ATOM 2518 C C . SER A 1 346 ? -29.519 -15.105 22.449 1.00 60.66 346 SER A C 1
ATOM 2520 O O . SER A 1 346 ? -30.547 -15.629 22.849 1.00 60.66 346 SER A O 1
ATOM 2522 N N . SER A 1 347 ? -28.687 -14.402 23.221 1.00 64.56 347 SER A N 1
ATOM 2523 C CA . SER A 1 347 ? -29.045 -13.916 24.555 1.00 64.56 347 SER A CA 1
ATOM 2524 C C . SER A 1 347 ? -27.951 -13.026 25.142 1.00 64.56 347 SER A C 1
ATOM 2526 O O . SER A 1 347 ? -26.759 -13.241 24.901 1.00 64.56 347 SER A O 1
ATOM 2528 N N . VAL A 1 348 ? -28.381 -12.060 25.954 1.00 68.31 348 VAL A N 1
ATOM 2529 C CA . VAL A 1 348 ? -27.556 -11.368 26.949 1.00 68.31 348 VAL A CA 1
ATOM 2530 C C . VAL A 1 348 ? -28.000 -11.868 28.338 1.00 68.31 348 VAL A C 1
ATOM 2532 O O . VAL A 1 348 ? -29.049 -11.441 28.821 1.00 68.31 348 VAL A O 1
ATOM 2535 N N . ASP A 1 349 ? -27.286 -12.831 28.937 1.00 63.44 349 ASP A N 1
ATOM 2536 C CA . ASP A 1 349 ? -27.693 -13.557 30.160 1.00 63.44 349 ASP A CA 1
ATOM 2537 C C . ASP A 1 349 ? -26.928 -13.100 31.420 1.00 63.44 349 ASP A C 1
ATOM 2539 O O . ASP A 1 349 ? -25.780 -12.686 31.383 1.00 63.44 349 ASP A O 1
ATOM 2543 N N . THR A 1 350 ? -27.582 -13.150 32.571 1.00 53.66 350 THR A N 1
ATOM 2544 C CA . THR A 1 350 ? -27.098 -12.726 33.891 1.00 53.66 350 THR A CA 1
ATOM 2545 C C . THR A 1 350 ? -26.400 -13.802 34.709 1.00 53.66 350 THR A C 1
ATOM 2547 O O . THR A 1 350 ? -26.099 -13.553 35.875 1.00 53.66 350 THR A O 1
ATOM 2550 N N . ALA A 1 351 ? -26.160 -14.998 34.171 1.00 47.06 351 ALA A N 1
ATOM 2551 C CA . ALA A 1 351 ? -25.585 -16.085 34.955 1.00 47.06 351 ALA A CA 1
ATOM 2552 C C . ALA A 1 351 ? -24.108 -15.826 35.322 1.00 47.06 351 ALA A C 1
ATOM 2554 O O . ALA A 1 351 ? -23.178 -16.330 34.694 1.00 47.06 351 ALA A O 1
ATOM 2555 N N . GLY A 1 352 ? -23.893 -15.058 36.393 1.00 49.88 352 GLY A N 1
ATOM 2556 C CA . GLY A 1 352 ? -22.728 -15.213 37.248 1.00 49.88 352 GLY A CA 1
ATOM 2557 C C . GLY A 1 352 ? -22.694 -16.658 37.735 1.00 49.88 352 GLY A C 1
ATOM 2558 O O . GLY A 1 352 ? -23.669 -17.130 38.309 1.00 49.88 352 GLY A O 1
ATOM 2559 N N . GLU A 1 353 ? -21.608 -17.357 37.408 1.00 42.22 353 GLU A N 1
ATOM 2560 C CA . GLU A 1 353 ? -21.199 -18.667 37.928 1.00 42.22 353 GLU A CA 1
ATOM 2561 C C . GLU A 1 353 ? -22.321 -19.527 38.538 1.00 42.22 353 GLU A C 1
ATOM 2563 O O . GLU A 1 353 ? -22.418 -19.693 39.752 1.00 42.22 353 GLU A O 1
ATOM 2568 N N . SER A 1 354 ? -23.122 -20.177 37.692 1.00 31.56 354 SER A N 1
ATOM 2569 C CA . SER A 1 354 ? -23.653 -21.488 38.066 1.00 31.56 354 SER A CA 1
ATOM 2570 C C . SER A 1 354 ? -22.747 -22.553 37.460 1.00 31.56 354 SER A C 1
ATOM 2572 O O . SER A 1 354 ? -22.937 -23.037 36.346 1.00 31.56 354 SER A O 1
ATOM 2574 N N . ILE A 1 355 ? -21.710 -22.918 38.217 1.00 31.78 355 ILE A N 1
ATOM 2575 C CA . ILE A 1 355 ? -21.029 -24.193 38.008 1.00 31.78 355 ILE A CA 1
ATOM 2576 C C . ILE A 1 355 ? -22.041 -25.276 38.384 1.00 31.78 355 ILE A C 1
ATOM 2578 O O . ILE A 1 355 ? -22.220 -25.601 39.554 1.00 31.78 355 ILE A O 1
ATOM 2582 N N . THR A 1 356 ? -22.720 -25.835 37.387 1.00 31.08 356 THR A N 1
ATOM 2583 C CA . THR A 1 356 ? -23.388 -27.124 37.556 1.00 31.08 356 THR A CA 1
ATOM 2584 C C . THR A 1 356 ? -22.348 -28.199 37.276 1.00 31.08 356 THR A C 1
ATOM 2586 O O . THR A 1 356 ? -22.106 -28.556 36.126 1.00 31.08 356 THR A O 1
ATOM 2589 N N . THR A 1 357 ? -21.693 -28.707 38.318 1.00 29.66 357 THR A N 1
ATOM 2590 C CA . THR A 1 357 ? -20.994 -29.990 38.227 1.00 29.66 357 THR A CA 1
ATOM 2591 C C . THR A 1 357 ? -21.990 -31.095 38.547 1.00 29.66 357 THR A C 1
ATOM 2593 O O . THR A 1 357 ? -22.462 -31.242 39.672 1.00 29.66 357 THR A O 1
ATOM 2596 N N . THR A 1 358 ? -22.318 -31.901 37.540 1.00 37.56 358 THR A N 1
ATOM 2597 C CA . THR A 1 358 ? -22.820 -33.258 37.763 1.00 37.56 358 THR A CA 1
ATOM 2598 C C . THR A 1 358 ? -21.824 -34.014 38.640 1.00 37.56 358 THR A C 1
ATOM 2600 O O . THR A 1 358 ? -20.615 -33.973 38.404 1.00 37.56 358 THR A O 1
ATOM 2603 N N . SER A 1 359 ? -22.339 -34.689 39.664 1.00 34.47 359 SER A N 1
ATOM 2604 C CA . SER A 1 359 ? -21.589 -35.540 40.583 1.00 34.47 359 SER A CA 1
ATOM 2605 C C . SER A 1 359 ? -20.684 -36.523 39.828 1.00 34.47 359 SER A C 1
ATOM 2607 O O . SER A 1 359 ? -21.158 -37.364 39.071 1.00 34.47 359 SER A O 1
ATOM 2609 N N . SER A 1 360 ? -19.368 -36.459 40.061 1.00 40.59 360 SER A N 1
ATOM 2610 C CA . SER A 1 360 ? -18.399 -37.411 39.487 1.00 40.59 360 SER A CA 1
ATOM 2611 C C . SER A 1 360 ? -18.138 -38.632 40.375 1.00 40.59 360 SER A C 1
ATOM 2613 O O . SER A 1 360 ? -17.155 -39.339 40.169 1.00 40.59 360 SER A O 1
ATOM 2615 N N . HIS A 1 361 ? -18.979 -38.888 41.376 1.00 43.16 361 HIS A N 1
ATOM 2616 C CA . HIS A 1 361 ? -18.874 -40.093 42.193 1.00 43.16 361 HIS A CA 1
ATOM 2617 C C . HIS 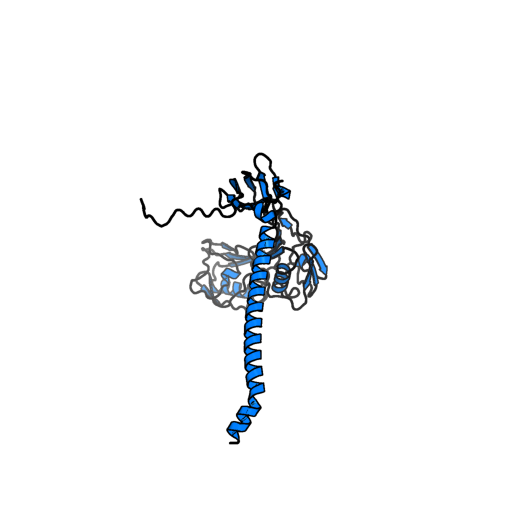A 1 361 ? -20.205 -40.830 42.163 1.00 43.16 361 HIS A C 1
ATOM 2619 O O . HIS A 1 361 ? -21.091 -40.596 42.981 1.00 43.16 361 HIS A O 1
ATOM 2625 N N . GLY A 1 362 ? -20.326 -41.719 41.177 1.00 43.25 362 GLY A N 1
ATOM 2626 C CA . GLY A 1 362 ? -21.351 -42.752 41.123 1.00 43.25 362 GLY A CA 1
ATOM 2627 C C . GLY A 1 362 ? -21.176 -43.765 42.252 1.00 43.25 362 GLY A C 1
ATOM 2628 O O . GLY A 1 362 ? -20.776 -44.898 42.008 1.00 43.25 362 GLY A O 1
ATOM 2629 N N . TYR A 1 363 ? -21.502 -43.365 43.480 1.00 37.28 363 TYR A N 1
ATOM 2630 C CA . TYR A 1 363 ? -21.764 -44.290 44.574 1.00 37.28 363 TYR A CA 1
ATOM 2631 C C . TYR A 1 363 ? -23.199 -44.108 45.050 1.00 37.28 363 TYR A C 1
ATOM 2633 O O . TYR A 1 363 ? -23.563 -43.101 45.649 1.00 37.28 363 TYR A O 1
ATOM 2641 N N . SER A 1 364 ? -24.004 -45.128 44.759 1.00 40.31 364 SER A N 1
ATOM 2642 C CA . SER A 1 364 ? -25.228 -45.428 45.488 1.00 40.31 364 SER A CA 1
ATOM 2643 C C . SER A 1 364 ? -24.865 -45.703 46.945 1.00 40.31 364 SER A C 1
ATOM 2645 O O . SER A 1 364 ? -24.102 -46.629 47.221 1.00 40.31 364 SER A O 1
ATOM 2647 N N . THR A 1 365 ? -25.439 -44.949 47.875 1.00 42.25 365 THR A N 1
ATOM 2648 C CA . THR A 1 365 ? -25.524 -45.362 49.277 1.00 42.25 365 THR A CA 1
ATOM 2649 C C . THR A 1 365 ? -26.976 -45.296 49.717 1.00 42.25 365 THR A C 1
ATOM 2651 O O . THR A 1 365 ? -27.508 -44.195 49.846 1.00 42.25 365 THR A O 1
ATOM 2654 N N . GLY A 1 366 ? -27.548 -46.475 49.981 1.00 43.66 366 GLY A N 1
ATOM 2655 C CA . GLY A 1 366 ? -28.825 -46.678 50.672 1.00 43.66 366 GLY A CA 1
ATOM 2656 C C . GLY A 1 366 ? -30.044 -46.645 49.778 1.00 43.66 366 GLY A C 1
ATOM 2657 O O . GLY A 1 366 ? -30.620 -45.546 49.664 1.00 43.66 366 GLY A O 1
#

Sequence (366 aa):
MVDQLANVERAPQRRMRVEQADLKRKNTAYTRLKSELNTLKSSAETLKGTSFYEKRSVSSTQSHLTATADSGTSNGDYRFEVYQLATAAKQMGNSDVGAAVSTSAALSSAGFAIPVTAGTVTVQGKQVTVSTSDSLTTTLAAIKTAVGGSFDYSVSGDKVTFTDSSAVVLGAATDTSNFLRALRMTPNGTTSVSSTAKMGGMDLSEKMADANFTDGAGASSGSFKINGTTISYTDTDTITDILDDINNSEASVYANYDTVNDRFLLTNKSEGDLGITLEDVSGDFLAKTRLLDANSGSLSRGKNLIYKVNDDGPLESVGNTITSNSSGIQGLGVTATKASGAAKVSSVDTAGESITTTSSHGYSTG

Foldseek 3Di:
DVVVVVVVVCPVVVVVVVVVVVVVVVVVVVVVVVVVVVVVVVVVVCVPDPLNQQAWDWFWPDPQKDKDFGRPFDKDKKWKAWADAFAWKKWWFAFPQFAAFQQAAQQQQRAFLDRKDWWWWAKPNFIDTDDSRGGNPRRQVRVCVRNDDQWDWDADPQKIKIAGPAQIDTGDPPTDICVCVLNCWDRDRHRMIMRPDHRHAWDQQAAQQSIRTNVHGWDLWFWKDKCNDIDIDHNPDGNVNSQVSVCPDPSQWHWDADSVRRAIMIIGVFTAQDDIDIGTPTIQVCLSRRSDVVSVIDMPGIHWTFMAMDPDDRWTDRHQKDACVGHVRPRMIMGGRDHDDIMMRGITDSDDDPPPDDDPDPDDDD

Secondary structure (DSSP, 8-state):
-HHHHHHHHTHHHHHHHHHHHHHHHHHHHHHHHHHHHHHHHHHHHHHH-HHHHT--EEEESSTTEEEEE-TTPPPS-EEEEEEE--B--EEEPPS--BPPPPSSSBGGGS-BSSPPPPEEEEETTEEEEE-TTSBHHHHHHHHHHHH-TT-EEEEETTEEEEE-SSPPPB--TT----HHHHTT----SSSEEE-SS-SB---TTSBTTTS-BTT----SSEEEEETTEEEEE-TT-BHHHHHHHHHHSTT-EEEEEETTTTEEEEEESS-SS----EEEEES-HHHHTT-SGGGT-EEE--B-EEEEETTEEEEEESSSEE-HHHHS-TTEEEEE--SSEEEEEEEEE----------S------

pLDDT: mean 90.65, std 13.65, range [29.66, 98.88]